Protein AF-A0A7C4ES32-F1 (afdb_monomer)

Radius of gyration: 20.38 Å; Cα contacts (8 Å, |Δi|>4): 238; chains: 1; bounding box: 54×36×52 Å

pLDDT: mean 91.83, std 10.05, range [36.09, 98.75]

Secondary structure (DSSP, 8-state):
---SSHHHHHHHHHHHHHHHHHHSS-SSGGG------HHHHHHHHHHHHHHHHHHHHHHHHHHHHHHHHTTGGG--EEE--GGGGGT--SSSEEEPPPPTTTTHHHHHHH-S-EE----TT-SS---THHHHHHHTT--EEEE--HHHHHHS-BTTTBEEESSGGGHHHHHHHHHH-HHHHHHHHHHHHHHIIIIISHHHHHHHHHHHHHHHH-

Mean predicted aligned error: 5.29 Å

Foldseek 3Di:
DDDDPP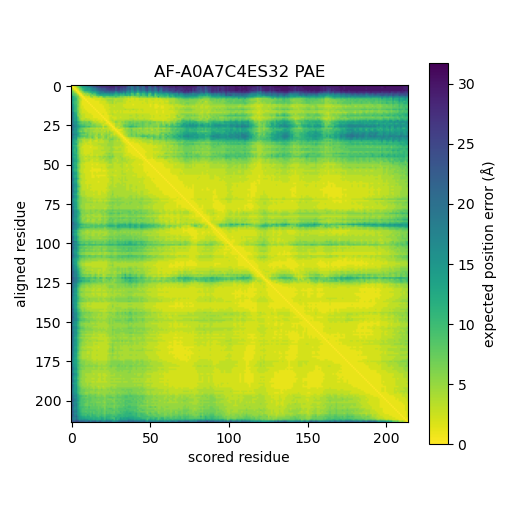VVLLVVLLLVLLVQVLVDPDLFSVPDDDDDDPVRVVVCVVCVVVSRVSSLVSNQVVNVLLLVVLCLCVAEEDEDDPVVVVRDDHSYHYHHHDDPPPPVLVVLLVDLEDEEEDRSNQVQDDDPCLQSSLLSLHQYEYADHNCCVVQDDEPQQHDYDPDSVCSNVVVVVSVVVSVSSNRNSPSVNVSNVPQPDPVNVVVVVVVVCVVPPD

Nearest PDB structures (foldseek):
  6zmz-assembly1_AAA  TM=7.759E-01  e=7.665E-02  Thermoproteus uzoniensis
  2xa9-assembly1_A  TM=7.336E-01  e=5.287E-02  Pyrococcus horikoshii
  6zjh-assembly1_AAA  TM=7.510E-01  e=9.479E-02  Thermoproteus uzoniensis 768-20
  2xa1-assembly2_B  TM=4.705E-01  e=5.013E-02  Pyrococcus horikoshii
  2xa1-assembly1_A  TM=4.705E-01  e=5.879E-02  Pyrococcus horikoshii

Structure (mmCIF, N/CA/C/O backbone):
data_AF-A0A7C4ES32-F1
#
_entry.id   AF-A0A7C4ES32-F1
#
loop_
_atom_site.group_PDB
_atom_site.id
_atom_site.type_symbol
_atom_site.label_atom_id
_atom_site.label_alt_id
_atom_site.label_comp_id
_atom_site.label_asym_id
_atom_site.label_entity_id
_atom_site.label_seq_id
_atom_site.pdbx_PDB_ins_code
_atom_site.Cartn_x
_atom_site.Cartn_y
_atom_site.Cartn_z
_atom_site.occupancy
_atom_site.B_iso_or_equiv
_atom_site.auth_seq_id
_atom_site.auth_comp_id
_atom_site.auth_asym_id
_atom_site.auth_atom_id
_atom_site.pdbx_PDB_model_num
ATOM 1 N N . MET A 1 1 ? 25.666 -22.987 -32.006 1.00 36.09 1 MET A N 1
ATOM 2 C CA . MET A 1 1 ? 25.800 -23.164 -30.542 1.00 36.09 1 MET A CA 1
ATOM 3 C C . MET A 1 1 ? 25.989 -21.781 -29.901 1.00 36.09 1 MET A C 1
ATOM 5 O O . MET A 1 1 ? 27.112 -21.338 -29.735 1.00 36.09 1 MET A O 1
ATOM 9 N N . HIS A 1 2 ? 24.904 -21.027 -29.670 1.00 37.34 2 HIS A N 1
ATOM 10 C CA . HIS A 1 2 ? 24.944 -19.625 -29.193 1.00 37.34 2 HIS A CA 1
ATOM 11 C C . HIS A 1 2 ? 23.651 -19.283 -28.421 1.00 37.34 2 HIS A C 1
ATOM 13 O O . HIS A 1 2 ? 22.807 -18.518 -28.874 1.00 37.34 2 HIS A O 1
ATOM 19 N N . LYS A 1 3 ? 23.422 -19.936 -27.274 1.00 40.03 3 LYS A N 1
ATOM 20 C CA . LYS A 1 3 ? 22.209 -19.723 -26.453 1.00 40.03 3 LYS A CA 1
ATOM 21 C C . LYS A 1 3 ? 22.473 -19.576 -24.946 1.00 40.03 3 LYS A C 1
ATOM 23 O O . LYS A 1 3 ? 21.561 -19.770 -24.155 1.00 40.03 3 LYS A O 1
ATOM 28 N N . ILE A 1 4 ? 23.688 -19.193 -24.545 1.00 41.38 4 ILE A N 1
ATOM 29 C CA . ILE A 1 4 ? 24.054 -19.078 -23.115 1.00 41.38 4 ILE A CA 1
ATOM 30 C C . ILE A 1 4 ? 24.239 -17.610 -22.655 1.00 41.38 4 ILE A C 1
ATOM 32 O O . ILE A 1 4 ? 24.111 -17.325 -21.472 1.00 41.38 4 ILE A O 1
ATOM 36 N N . GLY A 1 5 ? 24.410 -16.637 -23.564 1.00 50.66 5 GLY A N 1
ATOM 37 C CA . GLY A 1 5 ? 24.631 -15.224 -23.186 1.00 50.66 5 GLY A CA 1
ATOM 38 C C . GLY A 1 5 ? 23.368 -14.367 -22.981 1.00 50.66 5 GLY A C 1
ATOM 39 O O . GLY A 1 5 ? 23.315 -13.537 -22.077 1.00 50.66 5 GLY A O 1
ATOM 40 N N . GLY A 1 6 ? 22.320 -14.575 -23.788 1.00 60.84 6 GLY A N 1
ATOM 41 C CA . GLY A 1 6 ? 21.178 -13.645 -23.848 1.00 60.84 6 GLY A CA 1
ATOM 42 C C . GLY A 1 6 ? 20.269 -13.632 -22.610 1.00 60.84 6 GLY A C 1
ATOM 43 O O . GLY A 1 6 ? 19.687 -12.600 -22.288 1.00 60.84 6 GLY A O 1
ATOM 44 N N . GLY A 1 7 ? 20.154 -14.759 -21.897 1.00 73.00 7 GLY A N 1
ATOM 45 C CA . GLY A 1 7 ? 19.343 -14.849 -20.675 1.00 73.00 7 GLY A CA 1
ATOM 46 C C . GLY A 1 7 ? 19.981 -14.138 -19.478 1.00 73.00 7 GLY A C 1
ATOM 47 O O . GLY A 1 7 ? 19.283 -13.494 -18.697 1.00 73.00 7 GLY A O 1
ATOM 48 N N . THR A 1 8 ? 21.308 -14.212 -19.365 1.00 85.50 8 THR A N 1
ATOM 49 C CA . THR A 1 8 ? 22.077 -13.553 -18.301 1.00 85.50 8 THR A CA 1
ATOM 50 C C . THR A 1 8 ? 22.136 -12.044 -18.519 1.00 85.50 8 THR A C 1
ATOM 52 O O . THR A 1 8 ? 21.895 -11.297 -17.575 1.00 85.50 8 THR A O 1
ATOM 55 N N . LEU A 1 9 ? 22.346 -11.593 -19.764 1.00 88.12 9 LEU A N 1
ATOM 56 C CA . LEU A 1 9 ? 22.306 -10.169 -20.115 1.00 88.12 9 LEU A CA 1
ATOM 57 C C . LEU A 1 9 ? 20.951 -9.539 -19.759 1.00 88.12 9 LEU A C 1
ATOM 59 O O . LEU A 1 9 ? 20.903 -8.539 -19.050 1.00 88.12 9 LEU A O 1
ATOM 63 N N . ALA A 1 10 ? 19.846 -10.163 -20.186 1.00 87.94 10 ALA A N 1
ATOM 64 C CA . ALA A 1 10 ? 18.503 -9.662 -19.901 1.00 87.94 10 ALA A CA 1
ATOM 65 C C . ALA A 1 10 ? 18.211 -9.593 -18.396 1.00 87.94 10 ALA A C 1
ATOM 67 O O . ALA A 1 10 ? 17.658 -8.604 -17.921 1.00 87.94 10 ALA A O 1
ATOM 68 N N . ARG A 1 11 ? 18.604 -10.624 -17.637 1.00 90.50 11 ARG A N 1
ATOM 69 C CA . ARG A 1 11 ? 18.435 -10.644 -16.180 1.00 90.50 11 ARG A CA 1
ATOM 70 C C . ARG A 1 11 ? 19.221 -9.518 -15.509 1.00 90.50 11 ARG A C 1
ATOM 72 O O . ARG A 1 11 ? 18.647 -8.792 -14.707 1.00 90.50 11 ARG A O 1
ATOM 79 N N . ASN A 1 12 ? 20.496 -9.349 -15.857 1.00 92.06 12 ASN A N 1
ATOM 80 C CA . ASN A 1 12 ? 21.352 -8.316 -15.272 1.00 92.06 12 ASN A CA 1
ATOM 81 C C . ASN A 1 12 ? 20.838 -6.907 -15.588 1.00 92.06 12 ASN A C 1
ATOM 83 O O . ASN A 1 12 ? 20.784 -6.059 -14.697 1.00 92.06 12 ASN A O 1
ATOM 87 N N . LEU A 1 13 ? 20.400 -6.680 -16.830 1.00 91.38 13 LEU A N 1
ATOM 88 C CA . LEU A 1 13 ? 19.780 -5.423 -17.234 1.00 91.38 13 LEU A CA 1
ATOM 89 C C . LEU A 1 13 ? 18.519 -5.142 -16.405 1.00 91.38 13 LEU A C 1
ATOM 91 O O . LEU A 1 13 ? 18.379 -4.048 -15.862 1.00 91.38 13 LEU A O 1
ATOM 95 N N . VAL A 1 14 ? 17.628 -6.130 -16.259 1.00 92.62 14 VAL A N 1
ATOM 96 C CA . VAL A 1 14 ? 16.395 -5.987 -15.468 1.00 92.62 14 VAL A CA 1
ATOM 97 C C . VAL A 1 14 ? 16.698 -5.677 -14.004 1.00 92.62 14 VAL A C 1
ATOM 99 O O . VAL A 1 14 ? 16.096 -4.758 -13.460 1.00 92.62 14 VAL A O 1
ATOM 102 N N . GLU A 1 15 ? 17.626 -6.397 -13.370 1.00 92.88 15 GLU A N 1
ATOM 103 C CA . GLU A 1 15 ? 18.013 -6.150 -11.973 1.00 92.88 15 GLU A CA 1
ATOM 104 C C . GLU A 1 15 ? 18.534 -4.723 -11.775 1.00 92.88 15 GLU A C 1
ATOM 106 O O . GLU A 1 15 ? 18.095 -4.010 -10.869 1.00 92.88 15 GLU A O 1
ATOM 111 N N . ARG A 1 16 ? 19.428 -4.278 -12.662 1.00 91.88 16 ARG A N 1
ATOM 112 C CA . ARG A 1 16 ? 20.046 -2.954 -12.575 1.00 91.88 16 ARG A CA 1
ATOM 113 C C . ARG A 1 16 ? 19.024 -1.838 -12.808 1.00 91.88 16 ARG A C 1
ATOM 115 O O . ARG A 1 16 ? 18.939 -0.912 -12.004 1.00 91.88 16 ARG A O 1
ATOM 122 N N . LEU A 1 17 ? 18.201 -1.954 -13.853 1.00 91.50 17 LEU A N 1
ATOM 123 C CA . LEU A 1 17 ? 17.130 -0.994 -14.138 1.00 91.50 17 LEU A CA 1
ATOM 124 C C . LEU A 1 17 ? 16.073 -0.962 -13.031 1.00 91.50 17 LEU A C 1
ATOM 126 O O . LEU A 1 17 ? 15.592 0.113 -12.686 1.00 91.50 17 LEU A O 1
ATOM 130 N N . ALA A 1 18 ? 15.724 -2.112 -12.453 1.00 91.81 18 ALA A N 1
ATOM 131 C CA . ALA A 1 18 ? 14.752 -2.189 -11.369 1.00 91.81 18 ALA A CA 1
ATOM 132 C C . ALA A 1 18 ? 15.237 -1.501 -10.095 1.00 91.81 18 ALA A C 1
ATOM 134 O O . ALA A 1 18 ? 14.440 -0.823 -9.449 1.00 91.81 18 ALA A O 1
ATOM 135 N N . GLY A 1 19 ? 16.524 -1.629 -9.758 1.00 88.75 19 GLY A N 1
ATOM 136 C CA . GLY A 1 19 ? 17.120 -0.905 -8.635 1.00 88.75 19 GLY A CA 1
ATOM 137 C C . GLY A 1 19 ? 17.011 0.611 -8.809 1.00 88.75 19 GLY A C 1
ATOM 138 O O . GLY A 1 19 ? 16.528 1.300 -7.913 1.00 88.75 19 GLY A O 1
ATOM 139 N N . VAL A 1 20 ? 17.375 1.121 -9.990 1.00 87.12 20 VAL A N 1
ATOM 140 C CA . VAL A 1 20 ? 17.277 2.558 -10.294 1.00 87.12 20 VAL A CA 1
ATOM 141 C C . VAL A 1 20 ? 15.821 3.025 -10.332 1.00 87.12 20 VAL A C 1
ATOM 143 O O . VAL A 1 20 ? 15.496 4.063 -9.763 1.00 87.12 20 VAL A O 1
ATOM 146 N N . PHE A 1 21 ? 14.925 2.258 -10.956 1.00 88.25 21 PHE A N 1
ATOM 147 C CA . PHE A 1 21 ? 13.509 2.615 -11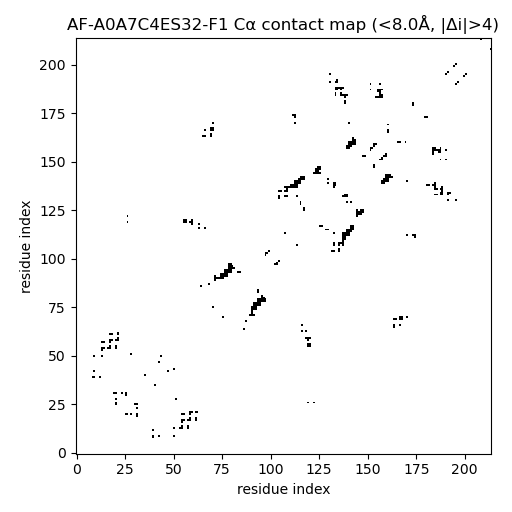.042 1.00 88.25 21 PHE A CA 1
ATOM 148 C C . PHE A 1 21 ? 12.836 2.649 -9.668 1.00 88.25 21 PHE A C 1
ATOM 150 O O . PHE A 1 21 ? 12.087 3.577 -9.386 1.00 88.25 21 PHE A O 1
ATOM 157 N N . ALA A 1 22 ? 13.124 1.675 -8.799 1.00 85.69 22 ALA A N 1
ATOM 158 C CA . ALA A 1 22 ? 12.573 1.629 -7.445 1.00 85.69 22 ALA A CA 1
ATOM 159 C C . ALA A 1 22 ? 13.045 2.802 -6.569 1.00 85.69 22 ALA A C 1
ATOM 161 O O . ALA A 1 22 ? 12.297 3.245 -5.702 1.00 85.69 22 ALA A O 1
ATOM 162 N N . ALA A 1 23 ? 14.264 3.302 -6.796 1.00 82.56 23 ALA A N 1
ATOM 163 C CA . ALA A 1 23 ? 14.841 4.432 -6.066 1.00 82.56 23 ALA A CA 1
ATOM 164 C C . ALA A 1 23 ? 14.483 5.807 -6.663 1.00 82.56 23 ALA A C 1
ATOM 166 O O . ALA A 1 23 ? 14.836 6.838 -6.095 1.00 82.56 23 ALA A O 1
ATOM 167 N N . SER A 1 24 ? 13.814 5.838 -7.817 1.00 80.25 24 SER A N 1
ATOM 168 C CA . SER A 1 24 ? 13.541 7.062 -8.563 1.00 80.25 24 SER A CA 1
ATOM 169 C C . SER A 1 24 ? 12.100 7.556 -8.363 1.00 80.25 24 SER A C 1
ATOM 171 O O . SER A 1 24 ? 11.170 6.749 -8.251 1.00 80.25 24 SER A O 1
ATOM 173 N N . PRO A 1 25 ? 11.851 8.883 -8.391 1.00 73.94 25 PRO A N 1
ATOM 174 C CA . PRO A 1 25 ? 10.492 9.414 -8.494 1.00 73.94 25 PRO A CA 1
ATOM 175 C C . PRO A 1 25 ? 9.841 9.105 -9.853 1.00 73.94 25 PRO A C 1
ATOM 177 O O . PRO A 1 25 ? 8.624 9.245 -9.993 1.00 73.94 25 PRO A O 1
ATOM 180 N N . CYS A 1 26 ? 10.620 8.670 -10.853 1.00 75.88 26 CYS A N 1
ATOM 181 C CA . CYS A 1 26 ? 10.127 8.330 -12.181 1.00 75.88 26 CYS A CA 1
ATOM 182 C C . CYS A 1 26 ? 9.019 7.271 -12.124 1.00 75.88 26 CYS A C 1
ATOM 184 O O . CYS A 1 26 ? 8.984 6.374 -11.277 1.00 75.88 26 CYS A O 1
ATOM 186 N N . ARG A 1 27 ? 8.092 7.372 -13.079 1.00 69.38 27 ARG A N 1
ATOM 187 C CA . ARG A 1 27 ? 6.979 6.425 -13.246 1.00 69.38 27 ARG A CA 1
ATOM 188 C C . ARG A 1 27 ? 6.980 5.771 -14.625 1.00 69.38 27 ARG A C 1
ATOM 190 O O . ARG A 1 27 ? 6.072 5.010 -14.945 1.00 69.38 27 ARG A O 1
ATOM 197 N N . SER A 1 28 ? 7.977 6.065 -15.451 1.00 77.62 28 SER A N 1
ATOM 198 C CA . SER A 1 28 ? 8.252 5.398 -16.718 1.00 77.62 28 SER A CA 1
ATOM 199 C C . SER A 1 28 ? 9.732 5.060 -16.783 1.00 77.62 28 SER A C 1
ATOM 201 O O . SER A 1 28 ? 10.571 5.837 -16.335 1.00 77.62 28 SER A O 1
ATOM 203 N N . LEU A 1 29 ? 10.057 3.921 -17.389 1.00 76.06 29 LEU A N 1
ATOM 204 C CA . LEU A 1 29 ? 11.446 3.544 -17.651 1.00 76.06 29 LEU A CA 1
ATOM 205 C C . LEU A 1 29 ? 12.130 4.472 -18.648 1.00 76.06 29 LEU A C 1
ATOM 207 O O . LEU A 1 29 ? 13.342 4.635 -18.594 1.00 76.06 29 LEU A O 1
ATOM 211 N N . ARG A 1 30 ? 11.342 5.116 -19.511 1.00 77.25 30 ARG A N 1
ATOM 212 C CA . ARG A 1 30 ? 11.826 6.114 -20.471 1.00 77.25 30 ARG A CA 1
ATOM 213 C C . ARG A 1 30 ? 12.360 7.373 -19.795 1.00 77.25 30 ARG A C 1
ATOM 215 O O . ARG A 1 30 ? 13.173 8.067 -20.387 1.00 77.25 30 ARG A O 1
ATOM 222 N N . ASP A 1 31 ? 11.912 7.640 -18.571 1.00 77.69 31 ASP A N 1
ATOM 223 C CA . ASP A 1 31 ? 12.304 8.828 -17.814 1.00 77.69 31 ASP A CA 1
ATOM 224 C C . ASP A 1 31 ? 13.572 8.567 -16.983 1.00 77.69 31 ASP A C 1
ATOM 226 O O . ASP A 1 31 ? 14.116 9.485 -16.373 1.00 77.69 31 ASP A O 1
ATOM 230 N N . ILE A 1 32 ? 14.045 7.313 -16.926 1.00 78.19 32 ILE A N 1
ATOM 231 C CA . ILE A 1 32 ? 15.265 6.968 -16.202 1.00 78.19 32 ILE A CA 1
ATOM 232 C C . ILE A 1 32 ? 16.471 7.321 -17.063 1.00 78.19 32 ILE A C 1
ATOM 234 O O . ILE A 1 32 ? 16.710 6.715 -18.107 1.00 78.19 32 ILE A O 1
ATOM 238 N N . SER A 1 33 ? 17.293 8.239 -16.564 1.00 76.44 33 SER A N 1
ATOM 239 C CA . SER A 1 33 ? 18.619 8.471 -17.123 1.00 76.44 33 SER A CA 1
ATOM 240 C C . SER A 1 33 ? 19.583 7.396 -16.620 1.00 76.44 33 SER A C 1
ATOM 242 O O . SER A 1 33 ? 19.996 7.407 -15.460 1.00 76.44 33 SER A O 1
ATOM 244 N N . ILE A 1 34 ? 19.915 6.430 -17.478 1.00 81.31 34 ILE A N 1
ATOM 245 C CA . ILE A 1 34 ? 20.903 5.387 -17.186 1.00 81.31 34 ILE A CA 1
ATOM 246 C C . ILE A 1 34 ? 21.742 5.080 -18.425 1.00 81.31 34 ILE A C 1
ATOM 248 O O . ILE A 1 34 ? 21.236 5.014 -19.545 1.00 81.31 34 ILE A O 1
ATOM 252 N N . ARG A 1 35 ? 23.046 4.876 -18.217 1.00 86.12 35 ARG A N 1
ATOM 253 C CA . ARG A 1 35 ? 23.959 4.452 -19.278 1.00 86.12 35 ARG A CA 1
ATOM 254 C C . ARG A 1 35 ? 23.723 2.976 -19.606 1.00 86.12 35 ARG A C 1
ATOM 256 O O . ARG A 1 35 ? 23.867 2.114 -18.736 1.00 86.12 35 ARG A O 1
ATOM 263 N N . LEU A 1 36 ? 23.383 2.719 -20.865 1.00 87.50 36 LEU A N 1
ATOM 264 C CA . LEU A 1 36 ? 23.203 1.383 -21.426 1.00 87.50 36 LEU A CA 1
ATOM 265 C C . LEU A 1 36 ? 24.378 1.039 -22.337 1.00 87.50 36 LEU A C 1
ATOM 267 O O . LEU A 1 36 ? 24.765 1.859 -23.175 1.00 87.50 36 LEU A O 1
ATOM 271 N N . GLU A 1 37 ? 24.894 -0.176 -22.207 1.00 90.69 37 GLU A N 1
ATOM 272 C CA . GLU A 1 37 ? 25.880 -0.727 -23.134 1.00 90.69 37 GLU A CA 1
ATOM 273 C C . GLU A 1 37 ? 25.230 -1.035 -24.499 1.00 90.69 37 GLU A C 1
ATOM 275 O O . GLU A 1 37 ? 24.007 -1.222 -24.568 1.00 90.69 37 GLU A O 1
ATOM 280 N N . PRO A 1 38 ? 25.991 -1.080 -25.610 1.00 91.00 38 PRO A N 1
ATOM 281 C CA . PRO A 1 38 ? 25.430 -1.256 -26.954 1.00 91.00 38 PRO A CA 1
ATOM 282 C C . PRO A 1 38 ? 24.501 -2.475 -27.088 1.00 91.00 38 PRO A C 1
ATOM 284 O O . PRO A 1 38 ? 23.423 -2.389 -27.676 1.00 91.00 38 PRO A O 1
ATOM 287 N N . GLU A 1 39 ? 24.865 -3.605 -26.487 1.00 90.69 39 GLU A N 1
ATOM 288 C CA . GLU A 1 39 ? 24.060 -4.827 -26.470 1.00 90.69 39 GLU A CA 1
ATOM 289 C C . GLU A 1 39 ? 22.762 -4.691 -25.657 1.00 90.69 39 GLU A C 1
ATOM 291 O O . GLU A 1 39 ? 21.745 -5.295 -26.007 1.00 90.69 39 GLU A O 1
ATOM 296 N N . GLU A 1 40 ? 22.760 -3.871 -24.604 1.00 91.19 40 GLU A N 1
ATOM 297 C CA . GLU A 1 40 ? 21.571 -3.576 -23.802 1.00 91.19 40 GLU A CA 1
ATOM 298 C C . GLU A 1 40 ? 20.622 -2.646 -24.557 1.00 91.19 40 GLU A C 1
ATOM 300 O O . GLU A 1 40 ? 19.407 -2.836 -24.497 1.00 91.19 40 GLU A O 1
ATOM 305 N N . GLN A 1 41 ? 21.162 -1.686 -25.314 1.00 89.75 41 GLN A N 1
ATOM 306 C CA . GLN A 1 41 ? 20.377 -0.815 -26.191 1.00 89.75 41 GLN A CA 1
ATOM 307 C C . GLN A 1 41 ? 19.662 -1.633 -27.271 1.00 89.75 41 GLN A C 1
ATOM 309 O O . GLN A 1 41 ? 18.457 -1.475 -27.468 1.00 89.75 41 GLN A O 1
ATOM 314 N N . ILE A 1 42 ? 20.372 -2.565 -27.918 1.00 90.50 42 ILE A N 1
ATOM 315 C CA . ILE A 1 42 ? 19.790 -3.482 -28.911 1.00 90.50 42 ILE A CA 1
ATOM 316 C C . ILE A 1 42 ? 18.710 -4.359 -28.266 1.00 90.50 42 ILE A C 1
ATOM 318 O O . ILE A 1 42 ? 17.620 -4.540 -28.821 1.00 90.50 42 ILE A O 1
ATOM 322 N N . LEU A 1 43 ? 18.982 -4.904 -27.078 1.00 89.50 43 LEU A N 1
ATOM 323 C CA . LEU A 1 43 ? 18.024 -5.741 -26.362 1.00 89.50 43 LEU A CA 1
ATOM 324 C C . LEU A 1 43 ? 16.761 -4.956 -25.973 1.00 89.50 43 LEU A C 1
ATOM 326 O O . LEU A 1 43 ? 15.650 -5.452 -26.170 1.00 89.50 43 LEU A O 1
ATOM 330 N N . LEU A 1 44 ? 16.911 -3.730 -25.467 1.00 87.56 44 LEU A N 1
ATOM 331 C CA . LEU A 1 44 ? 15.790 -2.860 -25.121 1.00 87.56 44 LEU A CA 1
ATOM 332 C C . LEU A 1 44 ? 14.988 -2.453 -26.356 1.00 87.56 44 LEU A C 1
ATOM 334 O O . LEU A 1 44 ? 13.765 -2.530 -26.318 1.00 87.56 44 LEU A O 1
ATOM 338 N N . ALA A 1 45 ? 15.649 -2.113 -27.464 1.00 88.44 45 ALA A N 1
ATOM 339 C CA . ALA A 1 45 ? 14.979 -1.771 -28.717 1.00 88.44 45 ALA A CA 1
ATOM 340 C C . ALA A 1 45 ? 14.158 -2.946 -29.279 1.00 88.44 45 ALA A C 1
ATOM 342 O O . ALA A 1 45 ? 13.058 -2.752 -29.791 1.00 88.44 45 ALA A O 1
ATOM 343 N N . THR A 1 46 ? 14.656 -4.179 -29.149 1.00 91.25 46 THR A N 1
ATOM 344 C CA . THR A 1 46 ? 13.990 -5.376 -29.695 1.00 91.25 46 THR A CA 1
ATOM 345 C C . THR A 1 46 ? 12.941 -5.988 -28.764 1.00 91.25 46 THR A C 1
ATOM 347 O O . THR A 1 46 ? 12.002 -6.629 -29.238 1.00 91.25 46 THR A O 1
ATOM 350 N N . LYS A 1 47 ? 13.070 -5.817 -27.441 1.00 91.38 47 LYS A N 1
ATOM 351 C CA . LYS A 1 47 ? 12.191 -6.439 -26.430 1.00 91.38 47 LYS A CA 1
ATOM 352 C C . LYS A 1 47 ? 11.615 -5.448 -25.421 1.00 91.38 47 LYS A C 1
ATOM 354 O O . LYS A 1 47 ? 11.313 -5.833 -24.290 1.00 91.38 47 LYS A O 1
ATOM 359 N N . GLN A 1 48 ? 11.411 -4.201 -25.838 1.00 88.62 48 GLN A N 1
ATOM 360 C CA . GLN A 1 48 ? 11.036 -3.086 -24.968 1.00 88.62 48 GLN A CA 1
ATOM 361 C C . GLN A 1 48 ? 9.931 -3.435 -23.967 1.00 88.62 48 GLN A C 1
ATOM 363 O O . GLN A 1 48 ? 10.164 -3.392 -22.766 1.00 88.62 48 GLN A O 1
ATOM 368 N N . LYS A 1 49 ? 8.750 -3.852 -24.445 1.00 89.06 49 LYS A N 1
ATOM 369 C CA . LYS A 1 49 ? 7.589 -4.125 -23.576 1.00 89.06 49 LYS A CA 1
ATOM 370 C C . LYS A 1 49 ? 7.876 -5.186 -22.510 1.00 89.06 49 LYS A C 1
ATOM 372 O O . LYS A 1 49 ? 7.450 -5.039 -21.370 1.00 89.06 49 LYS A O 1
ATOM 377 N N . VAL A 1 50 ? 8.599 -6.245 -22.876 1.00 91.31 50 VAL A N 1
ATOM 378 C CA . VAL A 1 50 ? 8.925 -7.349 -21.960 1.00 91.31 50 VAL A CA 1
ATOM 379 C C . VAL A 1 50 ? 9.897 -6.876 -20.886 1.00 91.31 50 VAL A C 1
ATOM 381 O O . VAL A 1 50 ? 9.699 -7.170 -19.709 1.00 91.31 50 VAL A O 1
ATOM 384 N N . ILE A 1 51 ? 10.920 -6.109 -21.273 1.00 91.06 51 ILE A N 1
ATOM 385 C CA . ILE A 1 51 ? 11.873 -5.535 -20.319 1.00 91.06 51 ILE A CA 1
ATOM 386 C C . ILE A 1 51 ? 11.166 -4.527 -19.414 1.00 91.06 51 ILE A C 1
ATOM 388 O O . ILE A 1 51 ? 11.351 -4.576 -18.203 1.00 91.06 51 ILE A O 1
ATOM 392 N N . GLU A 1 52 ? 10.301 -3.674 -19.966 1.00 89.75 52 GLU A N 1
ATOM 393 C CA . GLU A 1 52 ? 9.568 -2.678 -19.187 1.00 89.75 52 GLU A CA 1
ATOM 394 C C . GLU A 1 52 ? 8.672 -3.319 -18.119 1.00 89.75 52 GLU A C 1
ATOM 396 O O . GLU A 1 52 ? 8.668 -2.899 -16.957 1.00 89.75 52 GLU A O 1
ATOM 401 N N . GLN A 1 53 ? 7.961 -4.387 -18.477 1.00 90.12 53 GLN A N 1
ATOM 402 C CA . GLN A 1 53 ? 7.149 -5.151 -17.534 1.00 90.12 53 GLN A CA 1
ATOM 403 C C . GLN A 1 53 ? 8.007 -5.855 -16.478 1.00 90.12 53 GLN A C 1
ATOM 405 O O . GLN A 1 53 ? 7.704 -5.757 -15.286 1.00 90.12 53 GLN A O 1
ATOM 410 N N . ALA A 1 54 ? 9.088 -6.522 -16.895 1.00 92.88 54 ALA A N 1
ATOM 411 C CA . ALA A 1 54 ? 9.984 -7.243 -15.995 1.00 92.88 54 ALA A CA 1
ATOM 412 C C . ALA A 1 54 ? 10.647 -6.307 -14.977 1.00 92.88 54 ALA A C 1
ATOM 414 O O . ALA A 1 54 ? 10.668 -6.608 -13.783 1.00 92.88 54 ALA A O 1
ATOM 415 N N . VAL A 1 55 ? 11.121 -5.144 -15.429 1.00 92.56 55 VAL A N 1
ATOM 416 C CA . VAL A 1 55 ? 11.693 -4.115 -14.559 1.00 92.56 55 VAL A CA 1
ATOM 417 C C . VAL A 1 55 ? 10.645 -3.582 -13.594 1.00 92.56 55 VAL A C 1
ATOM 419 O O . VAL A 1 55 ? 10.913 -3.513 -12.399 1.00 92.56 55 VAL A O 1
ATOM 422 N N . THR A 1 56 ? 9.439 -3.258 -14.066 1.00 90.75 56 THR A N 1
ATOM 423 C CA . THR A 1 56 ? 8.391 -2.728 -13.181 1.00 90.75 56 THR A CA 1
ATOM 424 C C . THR A 1 56 ? 7.974 -3.751 -12.117 1.00 90.75 56 THR A C 1
ATOM 426 O O . THR A 1 56 ? 7.772 -3.395 -10.952 1.00 90.75 56 THR A O 1
ATOM 429 N N . TRP A 1 57 ? 7.866 -5.032 -12.489 1.00 92.62 57 TRP A N 1
ATOM 430 C CA . TRP A 1 57 ? 7.585 -6.125 -11.555 1.00 92.62 57 TRP A CA 1
ATOM 431 C C . TRP A 1 57 ? 8.704 -6.281 -10.521 1.00 92.62 57 TRP A C 1
ATOM 433 O O . TRP A 1 57 ? 8.439 -6.270 -9.316 1.00 92.62 57 TRP A O 1
ATOM 443 N N . ARG A 1 58 ? 9.961 -6.345 -10.977 1.00 94.31 58 ARG A N 1
ATOM 444 C CA . ARG A 1 58 ? 11.125 -6.494 -10.098 1.00 94.31 58 ARG A CA 1
ATOM 445 C C . ARG A 1 58 ? 11.297 -5.292 -9.172 1.00 94.31 58 ARG A C 1
ATOM 447 O O . ARG A 1 58 ? 11.510 -5.475 -7.979 1.00 94.31 58 ARG A O 1
ATOM 454 N N . ALA A 1 59 ? 11.127 -4.075 -9.676 1.00 92.94 59 ALA A N 1
ATOM 455 C CA . ALA A 1 59 ? 11.174 -2.857 -8.875 1.00 92.94 59 ALA A CA 1
ATOM 456 C C . ALA A 1 59 ? 10.068 -2.835 -7.813 1.00 92.94 59 ALA A C 1
ATOM 458 O O . ALA A 1 59 ? 10.328 -2.496 -6.663 1.00 92.94 59 ALA A O 1
ATOM 459 N N . SER A 1 60 ? 8.851 -3.271 -8.162 1.00 92.62 60 SER A N 1
ATOM 460 C CA . SER A 1 60 ? 7.753 -3.400 -7.194 1.00 92.62 60 SER A CA 1
ATOM 461 C C . SER A 1 60 ? 8.069 -4.426 -6.103 1.00 92.62 60 SER A C 1
ATOM 463 O O . SER A 1 60 ? 7.730 -4.210 -4.942 1.00 92.62 60 SER A O 1
ATOM 465 N N . GLN A 1 61 ? 8.736 -5.532 -6.450 1.00 93.88 61 GLN A N 1
ATOM 466 C CA . GLN A 1 61 ? 9.210 -6.512 -5.472 1.00 93.88 61 GLN A CA 1
ATOM 467 C C . GLN A 1 61 ? 10.277 -5.911 -4.546 1.00 93.88 61 GLN A C 1
ATOM 469 O O . GLN A 1 61 ? 10.154 -6.044 -3.330 1.00 93.88 61 GLN A O 1
ATOM 474 N N . LEU A 1 62 ? 11.289 -5.228 -5.096 1.00 93.62 62 LEU A N 1
ATOM 475 C CA . LEU A 1 62 ? 12.342 -4.564 -4.317 1.00 93.62 62 LEU A CA 1
ATOM 476 C C . LEU A 1 62 ? 11.754 -3.531 -3.350 1.00 93.62 62 LEU A C 1
ATOM 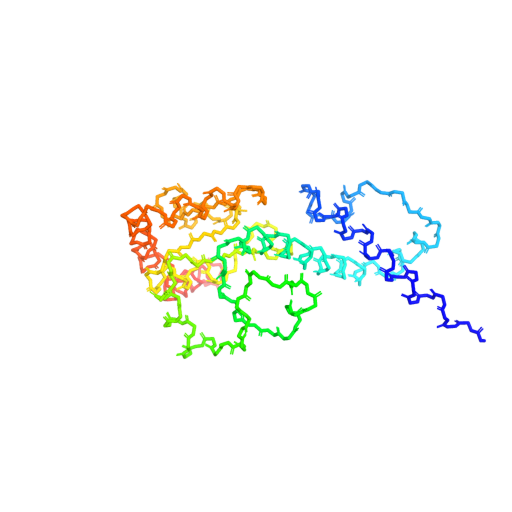478 O O . LEU A 1 62 ? 12.057 -3.563 -2.158 1.00 93.62 62 LEU A O 1
ATOM 482 N N . TYR A 1 63 ? 10.860 -2.674 -3.846 1.00 94.25 63 TYR A N 1
ATOM 483 C CA . TYR A 1 63 ? 10.169 -1.665 -3.049 1.00 94.25 63 TYR A CA 1
ATOM 484 C C . TYR A 1 63 ? 9.334 -2.289 -1.924 1.00 94.25 63 TYR A C 1
ATOM 486 O O . TYR A 1 63 ? 9.449 -1.886 -0.766 1.00 94.25 63 TYR A O 1
ATOM 494 N N . ARG A 1 64 ? 8.550 -3.332 -2.226 1.00 94.75 64 ARG A N 1
ATOM 495 C CA . ARG A 1 64 ? 7.753 -4.045 -1.219 1.00 94.75 64 ARG A CA 1
ATOM 496 C C . ARG A 1 64 ? 8.628 -4.671 -0.139 1.00 94.75 64 ARG A C 1
ATOM 498 O O . ARG A 1 64 ? 8.310 -4.553 1.040 1.00 94.75 64 ARG A O 1
ATOM 505 N N . VAL A 1 65 ? 9.726 -5.321 -0.524 1.00 95.31 65 VAL A N 1
ATOM 506 C CA . VAL A 1 65 ? 10.672 -5.907 0.435 1.00 95.31 65 VAL A CA 1
ATOM 507 C C . VAL A 1 65 ? 11.307 -4.816 1.299 1.00 95.31 65 VAL A C 1
ATOM 509 O O . VAL A 1 65 ? 11.422 -5.010 2.506 1.00 95.31 65 VAL A O 1
ATOM 512 N N . ALA A 1 66 ? 11.666 -3.663 0.727 1.00 95.50 66 ALA A N 1
ATOM 513 C CA . ALA A 1 66 ? 12.178 -2.526 1.492 1.00 95.50 66 ALA A CA 1
ATOM 514 C C . ALA A 1 66 ? 11.154 -2.021 2.524 1.00 95.50 66 ALA A C 1
ATOM 516 O O . ALA A 1 66 ? 11.506 -1.861 3.690 1.00 95.50 66 ALA A O 1
ATOM 517 N N . CYS A 1 67 ? 9.885 -1.872 2.131 1.00 96.88 67 CYS A N 1
ATOM 518 C CA . CYS A 1 67 ? 8.802 -1.483 3.037 1.00 96.88 67 CYS A CA 1
ATOM 519 C C . CYS A 1 67 ? 8.592 -2.507 4.162 1.00 96.88 67 CYS A C 1
ATOM 521 O O . CYS A 1 67 ? 8.543 -2.148 5.331 1.00 96.88 67 CYS A O 1
ATOM 523 N N . VAL A 1 68 ? 8.514 -3.799 3.836 1.00 96.88 68 VAL A N 1
ATOM 524 C CA . VAL A 1 68 ? 8.287 -4.850 4.843 1.00 96.88 68 VAL A CA 1
ATOM 525 C C . VAL A 1 68 ? 9.476 -4.995 5.791 1.00 96.88 68 VAL A C 1
ATOM 527 O O . VAL A 1 68 ? 9.285 -5.253 6.976 1.00 96.88 68 VAL A O 1
ATOM 530 N N . ARG A 1 69 ? 10.708 -4.759 5.324 1.00 96.81 69 ARG A N 1
ATOM 531 C CA . ARG A 1 69 ? 11.896 -4.761 6.193 1.00 96.81 69 ARG A CA 1
ATOM 532 C C . ARG A 1 69 ? 11.810 -3.733 7.320 1.00 96.81 69 ARG A C 1
ATOM 534 O O . ARG A 1 69 ? 12.254 -4.028 8.425 1.00 96.81 69 ARG A O 1
ATOM 541 N N . LYS A 1 70 ? 11.178 -2.583 7.072 1.00 97.69 70 LYS A N 1
ATOM 542 C CA . LYS A 1 70 ? 10.901 -1.555 8.090 1.00 97.69 70 LYS A CA 1
ATOM 543 C C . LYS A 1 70 ? 9.953 -2.035 9.189 1.00 97.69 70 LYS A C 1
ATOM 545 O O . LYS A 1 70 ? 9.945 -1.486 10.285 1.00 97.69 70 LYS A O 1
ATOM 550 N N . LEU A 1 71 ? 9.189 -3.094 8.931 1.00 97.62 71 LEU A N 1
ATOM 551 C CA . LEU A 1 71 ? 8.271 -3.673 9.904 1.00 97.62 71 LEU A CA 1
ATOM 552 C C . LEU A 1 71 ? 8.937 -4.706 10.816 1.00 97.62 71 LEU A C 1
ATOM 554 O O . LEU A 1 71 ? 8.421 -4.947 11.899 1.00 97.62 71 LEU A O 1
ATOM 558 N N . LEU A 1 72 ? 10.072 -5.304 10.429 1.00 96.81 72 LEU A N 1
ATOM 559 C CA . LEU A 1 72 ? 10.613 -6.506 11.090 1.00 96.81 72 LEU A CA 1
ATOM 560 C C . LEU A 1 72 ? 10.893 -6.329 12.588 1.00 96.81 72 LEU A C 1
ATOM 562 O O . LEU A 1 72 ? 10.714 -7.254 13.373 1.00 96.81 72 LEU A O 1
ATOM 566 N N . LYS A 1 73 ? 11.270 -5.125 13.025 1.00 96.12 73 LYS A N 1
ATOM 567 C CA . LYS A 1 73 ? 11.490 -4.848 14.455 1.00 96.12 73 LYS A CA 1
ATOM 568 C C . LYS A 1 73 ? 10.217 -4.954 15.310 1.00 96.12 73 LYS A C 1
ATOM 570 O O . LYS A 1 73 ? 10.312 -5.055 16.528 1.00 96.12 73 LYS A O 1
ATOM 575 N N . PHE A 1 74 ? 9.042 -4.923 14.682 1.00 97.38 74 PHE A N 1
ATOM 576 C CA . PHE A 1 74 ? 7.738 -5.066 15.327 1.00 97.38 74 PHE A CA 1
ATOM 577 C C . PHE A 1 74 ? 7.190 -6.499 15.258 1.00 97.38 74 PHE A C 1
ATOM 579 O O . PHE A 1 74 ? 6.063 -6.724 15.686 1.00 97.38 74 PHE A O 1
ATOM 586 N N . ASN A 1 75 ? 7.965 -7.460 14.736 1.00 96.94 75 ASN A N 1
ATOM 587 C CA . ASN A 1 75 ? 7.572 -8.864 14.574 1.00 96.94 75 ASN A CA 1
ATOM 588 C C . ASN A 1 75 ? 6.212 -9.054 13.860 1.00 96.94 75 ASN A C 1
ATOM 590 O O . ASN A 1 75 ? 5.321 -9.702 14.410 1.00 96.94 75 ASN A O 1
ATOM 594 N N . PRO A 1 76 ? 6.010 -8.486 12.653 1.00 97.19 76 PRO A N 1
ATOM 595 C CA . PRO A 1 76 ? 4.755 -8.594 11.921 1.00 97.19 76 PRO A CA 1
ATOM 596 C C . PRO A 1 76 ? 4.404 -10.044 11.590 1.00 97.19 76 PRO A C 1
ATOM 598 O O . PRO A 1 76 ? 5.275 -10.873 11.309 1.00 97.19 76 PRO A O 1
ATOM 601 N N . ILE A 1 77 ? 3.101 -10.305 11.529 1.00 97.25 77 ILE A N 1
ATOM 602 C CA . ILE A 1 77 ? 2.542 -11.519 10.939 1.00 97.25 77 ILE A CA 1
ATOM 603 C C . ILE A 1 77 ? 2.321 -11.257 9.450 1.00 97.25 77 ILE A C 1
ATOM 605 O O . ILE A 1 77 ? 1.691 -10.268 9.072 1.00 97.25 77 ILE A O 1
ATOM 609 N N . ILE A 1 78 ? 2.853 -12.131 8.599 1.00 96.50 78 ILE A N 1
ATOM 610 C CA . ILE A 1 78 ? 2.751 -12.027 7.144 1.00 96.50 78 ILE A CA 1
ATOM 611 C C . ILE A 1 78 ? 2.172 -13.333 6.612 1.00 96.50 78 ILE A C 1
ATOM 613 O O . ILE A 1 78 ? 2.845 -14.362 6.609 1.00 96.50 78 ILE A O 1
ATOM 617 N N . HIS A 1 79 ? 0.940 -13.263 6.118 1.00 96.62 79 HIS A N 1
ATOM 618 C CA . HIS A 1 79 ? 0.324 -14.333 5.341 1.00 96.62 79 HIS A CA 1
ATOM 619 C C . HIS A 1 79 ? 0.678 -14.184 3.859 1.00 96.62 79 HIS A C 1
ATOM 621 O O . HIS A 1 79 ? 0.481 -13.114 3.272 1.00 96.62 79 HIS A O 1
ATOM 627 N N . GLY A 1 80 ? 1.204 -15.240 3.241 1.00 94.62 80 GLY A N 1
ATOM 628 C CA . GLY A 1 80 ? 1.531 -15.236 1.819 1.00 94.62 80 GLY A CA 1
ATOM 629 C C . GLY A 1 80 ? 2.277 -16.479 1.347 1.00 94.62 80 GLY A C 1
ATOM 630 O O . GLY A 1 80 ? 2.393 -17.474 2.057 1.00 94.62 80 GLY A O 1
ATOM 631 N N . ASP A 1 81 ? 2.790 -16.406 0.121 1.00 93.62 81 ASP A N 1
ATOM 632 C CA . ASP A 1 81 ? 3.504 -17.515 -0.505 1.00 93.62 81 ASP A CA 1
ATOM 633 C C . ASP A 1 81 ? 4.917 -17.747 0.073 1.00 93.62 81 ASP A C 1
ATOM 635 O O . ASP A 1 81 ? 5.492 -16.938 0.813 1.00 93.62 81 ASP A O 1
ATOM 639 N N . ALA A 1 82 ? 5.522 -18.872 -0.316 1.00 91.56 82 ALA A N 1
ATOM 640 C CA . ALA A 1 82 ? 6.864 -19.264 0.113 1.00 91.56 82 ALA A CA 1
ATOM 641 C C . ALA A 1 82 ? 7.977 -18.298 -0.347 1.00 91.56 82 ALA A C 1
ATOM 643 O O . ALA A 1 82 ? 9.113 -18.394 0.123 1.00 91.56 82 ALA A O 1
ATOM 644 N N . GLY A 1 83 ? 7.694 -17.357 -1.252 1.00 91.88 83 GLY A N 1
ATOM 645 C CA . GLY A 1 83 ? 8.637 -16.353 -1.734 1.00 91.88 83 GLY A CA 1
ATOM 646 C C . GLY A 1 83 ? 9.150 -15.429 -0.631 1.00 91.88 83 GLY A C 1
ATOM 647 O O . GLY A 1 83 ? 10.302 -14.997 -0.696 1.00 91.88 83 GLY A O 1
ATOM 648 N N . TRP A 1 84 ? 8.366 -15.196 0.426 1.00 93.94 84 TRP A N 1
ATOM 649 C CA . TRP A 1 84 ? 8.792 -14.383 1.572 1.00 93.94 84 TRP A CA 1
ATOM 650 C C . TRP A 1 84 ? 10.026 -14.937 2.288 1.00 93.94 84 TRP A C 1
ATOM 652 O O . TRP A 1 84 ? 10.894 -14.162 2.695 1.00 93.94 84 TRP A O 1
ATOM 662 N N . THR A 1 85 ? 10.170 -16.264 2.348 1.00 91.75 85 THR A N 1
ATOM 663 C CA . THR A 1 85 ? 11.315 -16.935 2.996 1.00 91.75 85 THR A CA 1
ATOM 664 C C . THR A 1 85 ? 12.659 -16.611 2.331 1.00 91.75 85 THR A C 1
ATOM 666 O O . THR A 1 85 ? 13.708 -16.686 2.966 1.00 91.75 85 THR A O 1
ATOM 669 N N . LYS A 1 86 ? 12.639 -16.206 1.054 1.00 92.12 86 LYS A N 1
ATOM 670 C CA . LYS A 1 86 ? 13.835 -15.828 0.283 1.00 92.12 86 LYS A CA 1
ATOM 671 C C . LYS A 1 86 ? 14.282 -14.388 0.533 1.00 92.12 86 LYS A C 1
ATOM 673 O O . LYS A 1 86 ? 15.381 -14.017 0.128 1.00 92.12 86 LYS A O 1
ATOM 678 N N . HIS A 1 87 ? 13.419 -13.555 1.110 1.00 89.62 87 HIS A N 1
ATOM 679 C CA . HIS A 1 87 ? 13.642 -12.111 1.227 1.00 89.62 87 HIS A CA 1
ATOM 680 C C . HIS A 1 87 ? 13.730 -11.616 2.670 1.00 89.62 87 HIS A C 1
ATOM 682 O O . HIS A 1 87 ? 14.334 -10.561 2.910 1.00 89.62 87 HIS A O 1
ATOM 688 N N . LEU A 1 88 ? 13.129 -12.361 3.599 1.00 90.94 88 LEU A N 1
ATOM 689 C CA . LEU A 1 88 ? 13.049 -12.044 5.016 1.00 90.94 88 LEU A CA 1
ATOM 690 C C . LEU A 1 88 ? 13.748 -13.145 5.820 1.00 90.94 88 LEU A C 1
ATOM 692 O O . LEU A 1 88 ? 13.441 -14.326 5.668 1.00 90.94 88 LEU A O 1
ATOM 696 N N . HIS A 1 89 ? 14.680 -12.745 6.683 1.00 85.06 89 HIS A N 1
ATOM 697 C CA . HIS A 1 89 ? 15.423 -13.644 7.563 1.00 85.06 89 HIS A CA 1
ATOM 698 C C . HIS A 1 89 ? 15.205 -13.195 9.010 1.00 85.06 89 HIS A C 1
ATOM 700 O O . HIS A 1 89 ? 15.850 -12.258 9.473 1.00 85.06 89 HIS A O 1
ATOM 706 N N . GLY A 1 90 ? 14.267 -13.845 9.703 1.00 89.25 90 GLY A N 1
ATOM 707 C CA . GLY A 1 90 ? 13.871 -13.471 11.064 1.00 89.25 90 GLY A CA 1
ATOM 708 C C . GLY A 1 90 ? 13.055 -12.173 11.143 1.00 89.25 90 GLY A C 1
ATOM 709 O O . GLY A 1 90 ? 12.842 -11.484 10.145 1.00 89.25 90 GLY A O 1
ATOM 710 N N . GLY A 1 91 ? 12.557 -11.864 12.344 1.00 92.19 91 GLY A N 1
ATOM 711 C CA . GLY A 1 91 ? 11.786 -10.643 12.619 1.00 92.19 91 GLY A CA 1
ATOM 712 C C . GLY A 1 91 ? 10.383 -10.605 12.004 1.00 92.19 91 GLY A C 1
ATOM 713 O O . GLY A 1 91 ? 9.770 -9.550 11.971 1.00 92.19 91 GLY A O 1
ATOM 714 N N . ALA A 1 92 ? 9.860 -11.717 11.491 1.00 96.06 92 ALA A N 1
ATOM 715 C CA . ALA A 1 92 ? 8.473 -11.829 11.046 1.00 96.06 92 ALA A CA 1
ATOM 716 C C . ALA A 1 92 ? 7.970 -13.258 11.253 1.00 96.06 92 ALA A C 1
ATOM 718 O O . ALA A 1 92 ? 8.730 -14.217 11.094 1.00 96.06 92 ALA A O 1
ATOM 719 N N . GLN A 1 93 ? 6.682 -13.397 11.555 1.00 96.38 93 GLN A N 1
ATOM 720 C CA . GLN A 1 93 ? 5.994 -14.679 11.528 1.00 96.38 93 GLN A CA 1
ATOM 721 C C . GLN A 1 93 ? 5.400 -14.880 10.132 1.00 96.38 93 GLN A C 1
ATOM 723 O O . GLN A 1 93 ? 4.481 -14.166 9.737 1.00 96.38 93 GLN A O 1
ATOM 728 N N . LEU A 1 94 ? 5.942 -15.835 9.377 1.00 96.31 94 LEU A N 1
ATOM 729 C CA . LEU A 1 94 ? 5.458 -16.166 8.037 1.00 96.31 94 LEU A CA 1
ATOM 730 C C . LEU A 1 94 ? 4.430 -17.293 8.127 1.00 96.31 94 LEU A C 1
ATOM 732 O O . LEU A 1 94 ? 4.727 -18.354 8.678 1.00 96.31 94 LEU A O 1
ATOM 736 N N . LEU A 1 95 ? 3.241 -17.059 7.583 1.00 96.12 95 LEU A N 1
ATOM 737 C CA . LEU A 1 95 ? 2.127 -18.004 7.566 1.00 96.12 95 LEU A CA 1
ATOM 738 C C . LEU A 1 95 ? 1.627 -18.215 6.126 1.00 96.12 95 LEU A C 1
ATOM 740 O O . LEU A 1 95 ? 1.863 -17.352 5.273 1.00 96.12 95 LEU A O 1
ATOM 744 N N . PRO A 1 96 ? 0.952 -19.344 5.833 1.00 95.75 96 PRO A N 1
ATOM 745 C CA . PRO A 1 96 ? 0.360 -19.591 4.521 1.00 95.75 96 PRO A CA 1
ATOM 746 C C . PRO A 1 96 ? -0.612 -18.490 4.093 1.00 95.75 96 PRO A C 1
ATOM 748 O O . PRO A 1 96 ? -1.119 -17.729 4.919 1.00 95.75 96 PRO A O 1
ATOM 751 N N . GLU A 1 97 ? -0.880 -18.412 2.795 1.00 95.44 97 GLU A N 1
ATOM 752 C CA . GLU A 1 97 ? -1.891 -17.507 2.254 1.00 95.44 97 GLU A CA 1
ATOM 753 C C . GLU A 1 97 ? -3.277 -17.746 2.871 1.00 95.44 97 GLU A C 1
ATOM 755 O O . GLU A 1 97 ? -3.630 -18.870 3.221 1.00 95.44 97 GLU A O 1
ATOM 760 N N . LEU A 1 98 ? -4.039 -16.661 3.007 1.00 94.75 98 LEU A N 1
ATOM 761 C CA . LEU A 1 98 ? -5.422 -16.690 3.476 1.00 94.75 98 LEU A CA 1
ATOM 762 C C . LEU A 1 98 ? -6.373 -16.672 2.284 1.00 94.75 98 LEU A C 1
ATOM 764 O O . LEU A 1 98 ? -6.129 -15.974 1.292 1.00 94.75 98 LEU A O 1
ATOM 768 N N . ASN A 1 99 ? -7.499 -17.361 2.419 1.00 94.25 99 ASN A N 1
ATOM 769 C CA . ASN A 1 99 ? -8.638 -17.209 1.537 1.00 94.25 99 ASN A CA 1
ATOM 770 C C . ASN A 1 99 ? -9.136 -1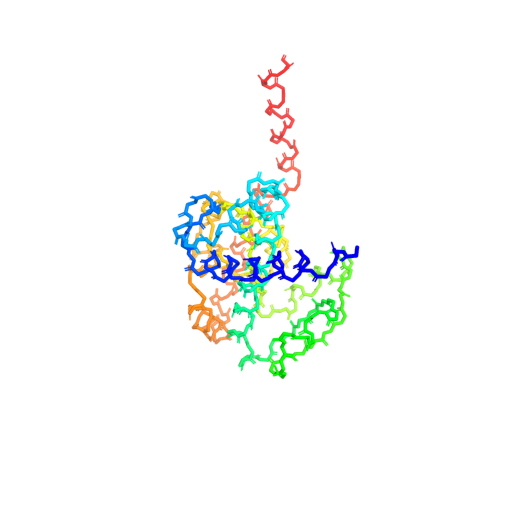5.760 1.590 1.00 94.25 99 ASN A C 1
ATOM 772 O O . ASN A 1 99 ? -9.440 -15.192 2.643 1.00 94.25 99 ASN A O 1
ATOM 776 N N . TYR A 1 100 ? -9.231 -15.172 0.404 1.00 89.00 100 TYR A N 1
ATOM 777 C CA . TYR A 1 100 ? -9.570 -13.773 0.222 1.00 89.00 100 TYR A CA 1
ATOM 778 C C . TYR A 1 100 ? -10.976 -13.401 0.718 1.00 89.00 100 TYR A C 1
ATOM 780 O O . TYR A 1 100 ? -11.171 -12.299 1.224 1.00 89.00 100 TYR A O 1
ATOM 788 N N . TYR A 1 101 ? -11.948 -14.299 0.566 1.00 87.19 101 TYR A N 1
ATOM 789 C CA . TYR A 1 101 ? -13.350 -14.041 0.892 1.00 87.19 101 TYR A CA 1
ATOM 790 C C . TYR A 1 101 ? -13.705 -14.468 2.315 1.00 87.19 101 TYR A C 1
ATOM 792 O O . TYR A 1 101 ? -14.453 -13.763 2.988 1.00 87.19 101 TYR A O 1
ATOM 800 N N . ASP A 1 102 ? -13.148 -15.591 2.768 1.00 90.44 102 ASP A N 1
ATOM 801 C CA . ASP A 1 102 ? -13.619 -16.258 3.984 1.00 90.44 102 ASP A CA 1
ATOM 802 C C . ASP A 1 102 ? -12.756 -15.990 5.219 1.00 90.44 102 ASP A C 1
ATOM 804 O O . ASP A 1 102 ? -13.264 -16.132 6.327 1.00 90.44 10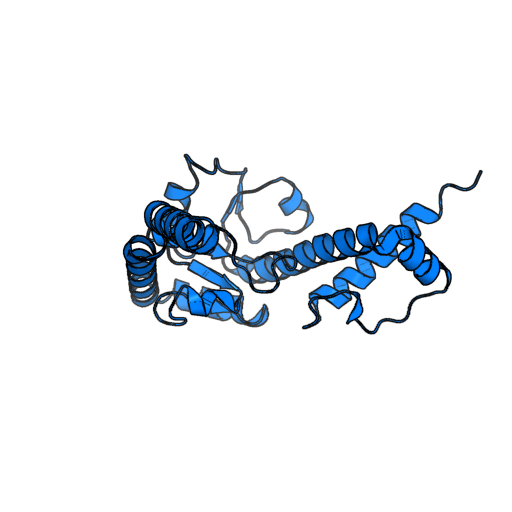2 ASP A O 1
ATOM 808 N N . GLU A 1 103 ? -11.476 -15.639 5.051 1.00 94.69 103 GLU A N 1
ATOM 809 C CA . GLU A 1 103 ? -10.518 -15.508 6.164 1.00 94.69 103 GLU A CA 1
ATOM 810 C C . GLU A 1 103 ? -9.951 -14.092 6.303 1.00 94.69 103 GLU A C 1
ATOM 812 O O . GLU A 1 103 ? -9.701 -13.600 7.409 1.00 94.69 103 GLU A O 1
ATOM 817 N N . LEU A 1 104 ? -9.720 -13.420 5.174 1.00 93.50 104 LEU A N 1
ATOM 818 C CA . LEU A 1 104 ? -9.069 -12.117 5.149 1.00 93.50 104 LEU A CA 1
ATOM 819 C C . LEU A 1 104 ? -9.868 -11.007 5.869 1.00 93.50 104 LEU A C 1
ATOM 821 O O . LEU A 1 104 ? -9.238 -10.236 6.599 1.00 93.50 104 LEU A O 1
ATOM 825 N N . PRO A 1 105 ? -11.214 -10.920 5.753 1.00 93.88 105 PRO A N 1
ATOM 826 C CA . PRO A 1 105 ? -11.999 -9.943 6.512 1.00 93.88 105 PRO A CA 1
ATOM 827 C C . PRO A 1 105 ? -11.835 -10.087 8.031 1.00 93.88 105 PRO A C 1
ATOM 829 O O . PRO A 1 105 ? -11.678 -9.096 8.742 1.00 93.88 105 PRO A O 1
ATOM 832 N N . GLN A 1 106 ? -11.818 -11.322 8.534 1.00 93.69 106 GLN A N 1
ATOM 833 C CA . GLN A 1 106 ? -11.655 -11.629 9.953 1.00 93.69 106 GLN A CA 1
ATOM 834 C C . GLN A 1 106 ? -10.238 -11.297 10.412 1.00 93.69 106 GLN A C 1
ATOM 836 O O . GLN A 1 106 ? -10.062 -10.721 11.486 1.00 93.69 106 GLN A O 1
ATOM 841 N N . PHE A 1 107 ? -9.236 -11.606 9.585 1.00 95.81 107 PHE A N 1
ATOM 842 C CA . PHE A 1 107 ? -7.846 -11.272 9.868 1.00 95.81 107 PHE A CA 1
ATOM 843 C C . PHE A 1 107 ? -7.640 -9.757 10.000 1.00 95.81 107 PHE A C 1
ATOM 845 O O . PHE A 1 107 ? -7.018 -9.305 10.962 1.00 95.81 107 PHE A O 1
ATOM 852 N N . TYR A 1 108 ? -8.233 -8.954 9.108 1.00 96.69 108 TYR A N 1
ATOM 853 C CA . TYR A 1 108 ? -8.113 -7.493 9.160 1.00 96.69 108 TYR A CA 1
ATOM 854 C C . TYR A 1 108 ? -8.582 -6.888 10.488 1.00 96.69 108 TYR A C 1
ATOM 856 O O . TYR A 1 108 ? -7.940 -5.965 10.997 1.00 96.69 108 TYR A O 1
ATOM 864 N N . CYS A 1 109 ? -9.663 -7.420 11.065 1.00 91.88 109 CYS A N 1
ATOM 865 C CA . CYS A 1 109 ? -10.213 -6.973 12.348 1.00 91.88 109 CYS A CA 1
ATOM 866 C C . CYS A 1 109 ? -9.334 -7.337 13.552 1.00 91.88 109 CYS A C 1
ATOM 868 O O . CYS A 1 109 ? -9.462 -6.731 14.613 1.00 91.88 109 CYS A O 1
ATOM 870 N N . GLN A 1 110 ? -8.471 -8.343 13.409 1.00 94.31 110 GLN A N 1
ATOM 871 C CA . GLN A 1 110 ? -7.598 -8.828 14.480 1.00 94.31 110 GLN A CA 1
ATOM 872 C C . GLN A 1 110 ? -6.237 -8.122 14.500 1.00 94.31 110 GLN A C 1
ATOM 874 O O . GLN A 1 110 ? -5.492 -8.230 15.474 1.00 94.31 110 GLN A O 1
ATOM 879 N N . CYS A 1 111 ? -5.894 -7.380 13.446 1.00 96.69 111 CYS A N 1
ATOM 880 C CA . CYS A 1 111 ? -4.641 -6.644 13.366 1.00 96.69 111 CYS A CA 1
ATOM 881 C C . CYS A 1 111 ? -4.755 -5.253 14.004 1.00 96.69 111 CYS A C 1
ATOM 883 O O . CYS A 1 111 ? -5.618 -4.453 13.649 1.00 96.69 111 CYS A O 1
ATOM 885 N N . ALA A 1 112 ? -3.796 -4.903 14.868 1.00 97.88 112 ALA A N 1
ATOM 886 C CA . ALA A 1 112 ? -3.678 -3.537 15.385 1.00 97.88 112 ALA A CA 1
ATOM 887 C C . ALA A 1 112 ? -3.381 -2.517 14.269 1.00 97.88 112 ALA A C 1
ATOM 889 O O . ALA A 1 112 ? -3.848 -1.378 14.328 1.00 97.88 112 ALA A O 1
ATOM 890 N N . ILE A 1 113 ? -2.590 -2.928 13.272 1.00 98.56 113 ILE A N 1
ATOM 891 C CA . ILE A 1 113 ? -2.262 -2.159 12.070 1.00 98.56 113 ILE A CA 1
ATOM 892 C C . ILE A 1 113 ? -2.277 -3.111 10.877 1.00 98.56 113 ILE A C 1
ATOM 894 O O . ILE A 1 113 ? -1.528 -4.086 10.852 1.00 98.56 113 ILE A O 1
ATOM 898 N N . ASN A 1 114 ? -3.080 -2.793 9.866 1.00 98.56 114 ASN A N 1
ATOM 899 C CA . ASN A 1 114 ? -3.022 -3.437 8.561 1.00 98.56 114 ASN A CA 1
ATOM 900 C C . ASN A 1 114 ? -2.115 -2.611 7.647 1.00 98.56 114 ASN A C 1
ATOM 902 O O . ASN A 1 114 ? -2.421 -1.461 7.327 1.00 98.56 114 ASN A O 1
ATOM 906 N N . PHE A 1 115 ? -0.989 -3.189 7.233 1.00 98.31 115 PHE A N 1
ATOM 907 C CA . PHE A 1 115 ? -0.015 -2.506 6.385 1.00 98.31 115 PHE A CA 1
ATOM 908 C C . PHE A 1 115 ? -0.279 -2.759 4.895 1.00 98.31 115 PHE A C 1
ATOM 910 O O . PHE A 1 115 ? -0.475 -3.899 4.456 1.00 98.31 115 PHE A O 1
ATOM 917 N N . ASN A 1 116 ? -0.242 -1.698 4.092 1.00 97.62 116 ASN A N 1
ATOM 918 C CA . ASN A 1 116 ? -0.402 -1.763 2.647 1.00 97.62 116 ASN A CA 1
ATOM 919 C C . ASN A 1 116 ? 0.742 -1.059 1.911 1.00 97.62 116 ASN A C 1
ATOM 921 O O . ASN A 1 116 ? 1.221 -0.011 2.325 1.00 97.62 116 ASN A O 1
ATOM 925 N N . THR A 1 117 ? 1.142 -1.644 0.783 1.00 95.25 117 THR A N 1
ATOM 926 C CA . THR A 1 117 ? 2.084 -1.037 -0.156 1.00 95.25 117 THR A CA 1
ATOM 927 C C . THR A 1 117 ? 1.675 -1.385 -1.582 1.00 95.25 117 THR A C 1
ATOM 929 O O . THR A 1 117 ? 1.556 -2.560 -1.961 1.00 95.25 117 THR A O 1
ATOM 932 N N . THR A 1 118 ? 1.407 -0.355 -2.375 1.00 93.44 118 THR A N 1
ATOM 933 C CA . THR A 1 118 ? 0.852 -0.486 -3.717 1.00 93.44 118 THR A CA 1
ATOM 934 C C . THR A 1 118 ? 1.953 -0.763 -4.746 1.00 93.44 118 THR A C 1
ATOM 936 O O . THR A 1 118 ? 3.072 -0.257 -4.664 1.00 93.44 118 THR A O 1
ATOM 939 N N . SER A 1 119 ? 1.642 -1.601 -5.741 1.00 90.25 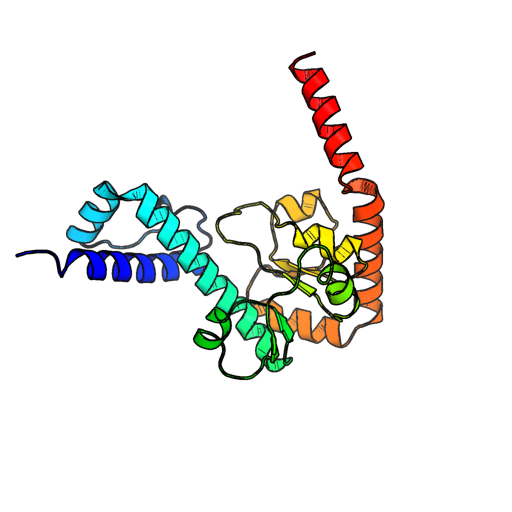119 SER A N 1
ATOM 940 C CA . SER A 1 119 ? 2.550 -1.900 -6.858 1.00 90.25 119 SER A CA 1
ATOM 941 C C . SER A 1 119 ? 2.971 -0.621 -7.589 1.00 90.25 119 SER A C 1
ATOM 943 O O . SER A 1 119 ? 2.131 0.233 -7.871 1.00 90.25 119 SER A O 1
ATOM 945 N N . LEU A 1 120 ? 4.241 -0.516 -8.000 1.00 86.62 120 LEU A N 1
ATOM 946 C CA . LEU A 1 120 ? 4.730 0.638 -8.771 1.00 86.62 120 LEU A CA 1
ATOM 947 C C . LEU A 1 120 ? 4.077 0.740 -10.160 1.00 86.62 120 LEU A C 1
ATOM 949 O O . LEU A 1 120 ? 4.121 1.795 -10.789 1.00 86.62 120 LEU A O 1
ATOM 953 N N . GLN A 1 121 ? 3.422 -0.330 -10.620 1.00 85.00 121 GLN A N 1
ATOM 954 C CA . GLN A 1 121 ? 2.592 -0.326 -11.828 1.00 85.00 121 GLN A CA 1
ATOM 955 C C . GLN A 1 121 ? 1.376 0.608 -11.696 1.00 85.00 121 GLN A C 1
ATOM 957 O O . GLN A 1 121 ? 0.913 1.172 -12.686 1.00 85.00 121 GLN A O 1
ATOM 962 N N . MET A 1 122 ? 0.867 0.804 -10.477 1.00 82.44 122 MET A N 1
ATOM 963 C CA . MET A 1 122 ? -0.317 1.615 -10.196 1.00 82.44 122 MET A CA 1
ATOM 964 C C . MET A 1 122 ? 0.104 3.044 -9.854 1.00 82.44 122 MET A C 1
ATOM 966 O O . MET A 1 122 ? 0.080 3.451 -8.698 1.00 82.44 122 MET A O 1
ATOM 970 N N . LYS A 1 123 ? 0.519 3.812 -10.869 1.00 77.00 123 LYS A N 1
ATOM 971 C CA . LYS A 1 123 ? 1.144 5.140 -10.693 1.00 77.00 123 LYS A CA 1
ATOM 972 C C . LYS A 1 123 ? 0.403 6.030 -9.689 1.00 77.00 123 LYS A C 1
ATOM 974 O O . LYS A 1 123 ? 1.005 6.457 -8.707 1.00 77.00 123 LYS A O 1
ATOM 979 N N . ASN A 1 124 ? -0.898 6.212 -9.911 1.00 85.19 124 ASN A N 1
ATOM 980 C CA . ASN A 1 124 ? -1.771 7.046 -9.079 1.00 85.19 124 ASN A CA 1
ATOM 981 C C . ASN A 1 124 ? -2.849 6.235 -8.353 1.00 85.19 124 ASN A C 1
ATOM 983 O O . ASN A 1 124 ? -3.581 6.796 -7.547 1.00 85.19 124 ASN A O 1
ATOM 987 N N . GLY A 1 125 ? -2.966 4.947 -8.683 1.00 88.00 125 GLY A N 1
ATOM 988 C CA . GLY A 1 125 ? -4.061 4.094 -8.244 1.00 88.00 125 GLY A CA 1
ATOM 989 C C . GLY A 1 125 ? -3.838 3.476 -6.875 1.00 88.00 125 GLY A C 1
ATOM 990 O O . GLY A 1 125 ? -2.727 3.460 -6.355 1.00 88.00 125 GLY A O 1
ATOM 991 N N . MET A 1 126 ? -4.913 2.911 -6.340 1.00 91.88 126 MET A N 1
ATOM 992 C CA . MET A 1 126 ? -4.938 2.167 -5.083 1.00 91.88 126 MET A CA 1
ATOM 993 C C . MET A 1 126 ? -5.362 0.727 -5.343 1.00 91.88 126 MET A C 1
ATOM 995 O O . MET A 1 126 ? -6.185 0.472 -6.225 1.00 91.88 126 MET A O 1
ATOM 999 N N . ASN A 1 127 ? -4.826 -0.217 -4.572 1.00 93.56 127 ASN A N 1
ATOM 1000 C CA . ASN A 1 127 ? -5.331 -1.587 -4.573 1.00 93.56 127 ASN A CA 1
ATOM 1001 C C . ASN A 1 127 ? -6.596 -1.714 -3.704 1.00 93.56 127 ASN A C 1
ATOM 1003 O O . ASN A 1 127 ? -6.967 -0.805 -2.961 1.00 93.56 127 ASN A O 1
ATOM 1007 N N . GLN A 1 128 ? -7.258 -2.867 -3.788 1.00 93.25 128 GLN A N 1
ATOM 1008 C CA . GLN A 1 128 ? -8.531 -3.091 -3.102 1.00 93.25 128 GLN A CA 1
ATOM 1009 C C . GLN A 1 128 ? -8.418 -3.045 -1.568 1.00 93.25 128 GLN A C 1
ATOM 1011 O O . GLN A 1 128 ? -9.346 -2.595 -0.900 1.00 93.25 128 GLN A O 1
ATOM 1016 N N . ARG A 1 129 ? -7.245 -3.391 -1.011 1.00 95.50 129 ARG A N 1
ATOM 1017 C CA . ARG A 1 129 ? -6.976 -3.364 0.437 1.00 95.50 129 ARG A CA 1
ATOM 1018 C C . ARG A 1 129 ? -7.252 -2.000 1.072 1.00 95.50 129 ARG A C 1
ATOM 1020 O O . ARG A 1 129 ? -7.633 -1.954 2.238 1.00 95.50 129 ARG A O 1
ATOM 1027 N N . VAL A 1 130 ? -7.103 -0.914 0.308 1.00 97.25 130 VAL A N 1
ATOM 1028 C CA . VAL A 1 130 ? -7.406 0.445 0.779 1.00 97.25 130 VAL A CA 1
ATOM 1029 C C . VAL A 1 130 ? -8.882 0.618 1.157 1.00 97.25 130 VAL A C 1
ATOM 1031 O O . VAL A 1 130 ? -9.201 1.436 2.011 1.00 97.25 130 VAL A O 1
ATOM 1034 N N . PHE A 1 131 ? -9.778 -0.183 0.579 1.00 97.31 131 PHE A N 1
ATOM 1035 C CA . PHE A 1 131 ? -11.204 -0.184 0.899 1.00 97.31 131 PHE A CA 1
ATOM 1036 C C . PHE A 1 131 ? -11.601 -1.358 1.799 1.00 97.31 131 PHE A C 1
ATOM 1038 O O . PHE A 1 131 ? -12.388 -1.158 2.720 1.00 97.31 131 PHE A O 1
ATOM 1045 N N . ASP A 1 132 ? -11.042 -2.553 1.577 1.00 96.75 132 ASP A N 1
ATOM 1046 C CA . ASP A 1 132 ? -11.437 -3.760 2.320 1.00 96.75 132 ASP A CA 1
ATOM 1047 C C . ASP A 1 132 ? -11.115 -3.656 3.820 1.00 96.75 132 ASP A C 1
ATOM 1049 O O . ASP A 1 132 ? -11.942 -4.011 4.658 1.00 96.75 132 ASP A O 1
ATOM 1053 N N . VAL A 1 133 ? -9.932 -3.136 4.173 1.00 97.88 133 VAL A N 1
ATOM 1054 C CA . VAL A 1 133 ? -9.519 -2.998 5.580 1.00 97.88 133 VAL A CA 1
ATOM 1055 C C . VAL A 1 133 ? -10.460 -2.049 6.337 1.00 97.88 133 VAL A C 1
ATOM 1057 O O . VAL A 1 133 ? -11.026 -2.477 7.347 1.00 97.88 133 VAL A O 1
ATOM 1060 N N . PRO A 1 134 ? -10.712 -0.809 5.862 1.00 98.06 134 PRO A N 1
ATOM 1061 C CA . PRO A 1 134 ? -11.710 0.054 6.486 1.00 98.06 134 PRO A CA 1
ATOM 1062 C C . PRO A 1 134 ? -13.127 -0.520 6.464 1.00 98.06 134 PRO A C 1
ATOM 1064 O O . PRO A 1 134 ? -13.860 -0.332 7.431 1.00 98.06 134 PRO A O 1
ATOM 1067 N N . ALA A 1 135 ? -13.533 -1.249 5.417 1.00 96.94 135 ALA A N 1
ATOM 1068 C CA . ALA A 1 135 ? -14.848 -1.898 5.380 1.00 96.94 135 ALA A CA 1
ATOM 1069 C C . ALA A 1 135 ? -15.037 -2.881 6.548 1.00 96.94 135 ALA A C 1
ATOM 1071 O O . ALA A 1 135 ? -16.136 -2.983 7.084 1.00 96.94 135 ALA A O 1
ATOM 1072 N N . CYS A 1 136 ? -13.958 -3.530 6.989 1.00 96.69 136 CYS A N 1
ATOM 1073 C CA . CYS A 1 136 ? -13.943 -4.413 8.155 1.00 96.69 136 CYS A CA 1
ATOM 1074 C C . CYS A 1 136 ? -13.755 -3.660 9.491 1.00 96.69 136 CYS A C 1
ATOM 1076 O O . CYS A 1 136 ? -13.773 -4.270 10.553 1.00 96.69 136 CYS A O 1
ATOM 1078 N N . GLY A 1 137 ? -13.568 -2.337 9.469 1.00 96.81 137 GLY A N 1
ATOM 1079 C CA . GLY A 1 137 ? -13.300 -1.526 10.662 1.00 96.81 137 GLY A CA 1
ATOM 1080 C C . GLY A 1 137 ? -11.841 -1.564 11.131 1.00 96.81 137 GLY A C 1
ATOM 1081 O O . GLY A 1 137 ? -11.538 -1.107 12.231 1.00 96.81 137 GLY A O 1
ATOM 1082 N N . GLY A 1 138 ? -10.928 -2.097 10.315 1.00 97.69 138 GLY A N 1
ATOM 1083 C CA . GLY A 1 138 ? -9.503 -2.160 10.629 1.00 97.69 138 GLY A CA 1
ATOM 1084 C C . GLY A 1 138 ? -8.781 -0.830 10.395 1.00 97.69 138 GLY A C 1
ATOM 1085 O O . GLY A 1 138 ? -9.124 -0.056 9.501 1.00 97.69 138 GLY A O 1
ATOM 1086 N N . PHE A 1 139 ? -7.721 -0.579 11.169 1.00 98.56 139 PHE A N 1
ATOM 1087 C CA . PHE A 1 139 ? -6.811 0.542 10.920 1.00 98.56 139 PHE A CA 1
ATOM 1088 C C . PHE A 1 139 ? -5.871 0.220 9.752 1.00 98.56 139 PHE A C 1
ATOM 1090 O O . PHE A 1 139 ? -5.193 -0.812 9.769 1.00 98.56 139 PHE A O 1
ATOM 1097 N N . LEU A 1 140 ? -5.810 1.115 8.764 1.00 98.56 140 LEU A N 1
ATOM 1098 C CA . LEU A 1 140 ? -4.967 0.998 7.574 1.00 98.56 140 LEU A CA 1
ATOM 1099 C C . LEU A 1 140 ? -3.811 2.007 7.614 1.00 98.56 140 LEU A C 1
ATOM 1101 O O . LEU A 1 140 ? -4.038 3.210 7.743 1.00 98.56 140 LEU A O 1
ATOM 1105 N N . LEU A 1 141 ? -2.591 1.513 7.396 1.00 98.62 141 LEU A N 1
ATOM 1106 C CA . LEU A 1 141 ? -1.414 2.317 7.062 1.00 98.62 141 LEU A CA 1
ATOM 1107 C C . LEU A 1 141 ? -0.960 1.960 5.639 1.00 98.62 141 LEU A C 1
ATOM 1109 O O . LEU A 1 141 ? -0.609 0.807 5.384 1.00 98.62 141 LEU A O 1
ATOM 1113 N N . THR A 1 142 ? -0.972 2.921 4.714 1.00 98.25 142 THR A N 1
ATOM 1114 C CA . THR A 1 142 ? -0.710 2.681 3.278 1.00 98.25 142 THR A CA 1
ATOM 1115 C C . THR A 1 142 ? 0.351 3.616 2.693 1.00 98.25 142 THR A C 1
ATOM 1117 O O . THR A 1 142 ? 0.710 4.613 3.303 1.00 98.25 142 THR A O 1
ATOM 1120 N N . ASP A 1 143 ? 0.857 3.336 1.496 1.00 96.12 143 ASP A N 1
ATOM 1121 C CA . ASP A 1 143 ? 1.636 4.312 0.731 1.00 96.12 143 ASP A CA 1
ATOM 1122 C C . ASP A 1 143 ? 0.748 5.438 0.176 1.00 96.12 143 ASP A C 1
ATOM 1124 O O . ASP A 1 143 ? -0.396 5.197 -0.221 1.00 96.12 143 ASP A O 1
ATOM 1128 N N . TYR A 1 144 ? 1.276 6.664 0.126 1.00 94.88 144 TYR A N 1
ATOM 1129 C CA . TYR A 1 144 ? 0.596 7.804 -0.488 1.00 94.88 144 TYR A CA 1
ATOM 1130 C C . TYR A 1 144 ? 0.398 7.594 -1.994 1.00 94.88 144 TYR A C 1
ATOM 1132 O O . TYR A 1 144 ? 1.322 7.228 -2.728 1.00 94.88 144 TYR A O 1
ATOM 1140 N N . ARG A 1 145 ? -0.813 7.897 -2.471 1.00 91.31 145 ARG A N 1
ATOM 1141 C CA . ARG A 1 145 ? -1.193 7.903 -3.888 1.00 91.31 145 ARG A CA 1
ATOM 1142 C C . ARG A 1 145 ? -2.115 9.082 -4.146 1.00 91.31 145 ARG A C 1
ATOM 1144 O O . ARG A 1 145 ? -2.976 9.353 -3.323 1.00 91.31 145 ARG A O 1
ATOM 1151 N N . ALA A 1 146 ? -1.996 9.727 -5.305 1.00 91.69 146 ALA A N 1
ATOM 1152 C CA . ALA A 1 146 ? -2.827 10.890 -5.633 1.00 91.69 146 ALA A CA 1
ATOM 1153 C C . ALA A 1 146 ? -4.339 10.589 -5.528 1.00 91.69 146 ALA A C 1
ATOM 1155 O O . ALA A 1 146 ? -5.086 11.371 -4.956 1.00 91.69 146 ALA A O 1
ATOM 1156 N N . GLN A 1 147 ? -4.791 9.407 -5.972 1.00 93.75 147 GLN A N 1
ATOM 1157 C CA . GLN A 1 147 ? -6.209 9.025 -5.859 1.00 93.75 147 GLN A CA 1
ATOM 1158 C C . GLN A 1 147 ? -6.662 8.723 -4.421 1.00 93.75 147 GLN A C 1
ATOM 1160 O O . GLN A 1 147 ? -7.859 8.571 -4.181 1.00 93.75 147 GLN A O 1
ATOM 1165 N N . LEU A 1 148 ? -5.739 8.622 -3.457 1.00 95.44 148 LEU A N 1
ATOM 1166 C CA . LEU A 1 148 ? -6.090 8.458 -2.047 1.00 95.44 148 LEU A CA 1
ATOM 1167 C C . LEU A 1 148 ? -6.816 9.698 -1.521 1.00 95.44 148 LEU A C 1
ATOM 1169 O O . LEU A 1 148 ? -7.787 9.548 -0.788 1.00 95.44 148 LEU A O 1
ATOM 1173 N N . GLU A 1 149 ? -6.406 10.892 -1.954 1.00 94.69 149 GLU A N 1
ATOM 1174 C CA . GLU A 1 149 ? -7.026 12.172 -1.576 1.00 94.69 149 GLU A CA 1
ATOM 1175 C C . GLU A 1 149 ? -8.445 12.323 -2.137 1.00 94.69 149 GLU A C 1
ATOM 1177 O O . GLU A 1 149 ? -9.307 12.942 -1.516 1.00 94.69 149 GLU A O 1
ATOM 1182 N N . GLU A 1 150 ? -8.718 11.716 -3.295 1.00 93.88 150 GLU A N 1
ATOM 1183 C CA . GLU A 1 150 ? -10.065 11.679 -3.874 1.00 93.88 150 GLU A CA 1
ATOM 1184 C C . GLU A 1 150 ? -11.001 10.772 -3.060 1.00 93.88 150 GLU A C 1
ATOM 1186 O O . GLU A 1 150 ? -12.211 11.005 -2.978 1.00 93.88 150 GLU A O 1
ATOM 1191 N N . ALA A 1 151 ? -10.453 9.715 -2.457 1.00 95.56 151 ALA A N 1
ATOM 1192 C CA . ALA A 1 151 ? -11.231 8.715 -1.743 1.00 95.56 151 ALA A CA 1
ATOM 1193 C C . ALA A 1 151 ? -11.381 9.012 -0.246 1.00 95.56 151 ALA A C 1
ATOM 1195 O O . ALA A 1 151 ? -12.455 8.730 0.295 1.00 95.56 151 ALA A O 1
ATOM 1196 N N . PHE A 1 152 ? -10.362 9.591 0.396 1.00 98.00 152 PHE A N 1
ATOM 1197 C CA . PHE A 1 152 ? -10.263 9.766 1.846 1.00 98.00 152 PHE A CA 1
ATOM 1198 C C . PHE A 1 152 ? -9.597 11.093 2.238 1.00 98.00 152 PHE A C 1
ATOM 1200 O O . PHE A 1 152 ? -8.715 11.603 1.552 1.00 98.00 152 PHE A O 1
ATOM 1207 N N . GLN A 1 153 ? -9.953 11.611 3.413 1.00 98.06 153 GLN A N 1
ATOM 1208 C CA . GLN A 1 153 ? -9.245 12.707 4.068 1.00 98.06 153 GLN A CA 1
ATOM 1209 C C . GLN A 1 153 ? -8.001 12.176 4.805 1.00 98.06 153 GLN A C 1
ATOM 1211 O O . GLN A 1 153 ? -8.105 11.607 5.897 1.00 98.06 153 GLN A O 1
ATOM 1216 N N . ILE A 1 154 ? -6.816 12.387 4.230 1.00 97.88 154 ILE A N 1
ATOM 1217 C CA . ILE A 1 154 ? -5.530 11.985 4.829 1.00 97.88 154 ILE A CA 1
ATOM 1218 C C . ILE A 1 154 ? -5.347 12.634 6.211 1.00 97.88 154 ILE A C 1
ATOM 1220 O O . ILE A 1 154 ? -5.696 13.795 6.423 1.00 97.88 154 ILE A O 1
ATOM 1224 N N . GLY A 1 155 ? -4.838 11.861 7.173 1.00 96.50 155 GLY A N 1
ATOM 1225 C CA . GLY A 1 155 ? -4.636 12.279 8.564 1.00 96.50 155 GLY A CA 1
ATOM 1226 C C . GLY A 1 155 ? -5.875 12.134 9.453 1.00 96.50 155 GLY A C 1
ATOM 1227 O O . GLY A 1 155 ? -5.746 12.144 10.674 1.00 96.50 155 GLY A O 1
ATOM 1228 N N . ARG A 1 156 ? -7.068 11.961 8.865 1.00 98.06 156 ARG A N 1
ATOM 1229 C CA . ARG A 1 156 ? -8.332 11.790 9.603 1.00 98.06 156 ARG A CA 1
ATOM 1230 C C . ARG A 1 156 ? -9.016 10.459 9.317 1.00 98.06 156 ARG A C 1
ATOM 1232 O O . ARG A 1 156 ? -9.449 9.791 10.247 1.00 98.06 156 ARG A O 1
ATOM 1239 N N . GLU A 1 157 ? -9.140 10.104 8.043 1.00 98.31 157 GLU A N 1
ATOM 1240 C CA . GLU A 1 157 ? -9.795 8.877 7.572 1.00 98.31 157 GLU A CA 1
ATOM 1241 C C . GLU A 1 157 ? -8.768 7.822 7.127 1.00 98.31 157 GLU A C 1
ATOM 1243 O O . GLU A 1 157 ? -9.093 6.648 7.039 1.00 98.31 157 GLU A O 1
ATOM 1248 N N . VAL A 1 158 ? -7.520 8.203 6.845 1.00 97.88 158 VAL A N 1
ATOM 1249 C CA . VAL A 1 158 ? -6.452 7.262 6.477 1.00 97.88 158 VAL A CA 1
ATOM 1250 C C . VAL A 1 158 ? -5.090 7.834 6.843 1.00 97.88 158 VAL A C 1
ATOM 1252 O O . VAL A 1 158 ? -4.895 9.050 6.793 1.00 97.88 158 VAL A O 1
ATOM 1255 N N . ILE A 1 159 ? -4.139 6.964 7.180 1.00 98.44 159 ILE A N 1
ATOM 1256 C CA . ILE A 1 159 ? -2.735 7.336 7.358 1.00 98.44 159 ILE A CA 1
ATOM 1257 C C . ILE A 1 159 ? -1.919 6.757 6.218 1.00 98.44 159 ILE A C 1
ATOM 1259 O O . ILE A 1 159 ? -2.051 5.578 5.871 1.00 98.44 159 ILE A O 1
ATOM 1263 N N . CYS A 1 160 ? -1.047 7.590 5.662 1.00 97.88 160 CYS A N 1
ATOM 1264 C CA . CYS A 1 160 ? -0.104 7.162 4.655 1.00 97.88 160 CYS A CA 1
ATOM 1265 C C . CYS A 1 160 ? 1.323 7.609 4.941 1.00 97.88 160 CYS A C 1
ATOM 1267 O O . CYS A 1 160 ? 1.546 8.596 5.636 1.00 97.88 160 CYS A O 1
ATOM 1269 N N . TYR A 1 161 ? 2.270 6.873 4.370 1.00 97.69 161 TYR A N 1
ATOM 1270 C CA . TYR A 1 161 ? 3.673 7.259 4.283 1.00 97.69 161 TYR A CA 1
ATOM 1271 C C . TYR A 1 161 ? 4.002 7.710 2.854 1.00 97.69 161 TYR A C 1
ATOM 1273 O O . TYR A 1 161 ? 3.476 7.159 1.881 1.00 97.69 161 TYR A O 1
ATOM 1281 N N . HIS A 1 162 ? 4.882 8.695 2.713 1.00 94.38 162 HIS A N 1
ATOM 1282 C CA . HIS A 1 162 ? 5.401 9.168 1.427 1.00 94.38 162 HIS A CA 1
ATOM 1283 C C . HIS A 1 162 ? 6.726 8.481 1.074 1.00 94.38 162 HIS A C 1
ATOM 1285 O O . HIS A 1 162 ? 7.014 8.225 -0.099 1.00 94.38 162 HIS A O 1
ATOM 1291 N N . HIS A 1 163 ? 7.497 8.125 2.097 1.00 94.38 163 HIS A N 1
ATOM 1292 C CA . HIS A 1 163 ? 8.824 7.542 2.015 1.00 94.38 163 HIS A CA 1
ATOM 1293 C C . HIS A 1 163 ? 8.928 6.288 2.886 1.00 94.38 163 HIS A C 1
ATOM 1295 O O . HIS A 1 163 ? 8.246 6.134 3.900 1.00 94.38 163 HIS A O 1
ATOM 1301 N N . VAL A 1 164 ? 9.794 5.358 2.480 1.00 95.62 164 VAL A N 1
ATOM 1302 C CA . VAL A 1 164 ? 9.987 4.075 3.182 1.00 95.62 164 VAL A CA 1
ATOM 1303 C C . VAL A 1 164 ? 10.502 4.310 4.606 1.00 95.62 164 VAL A C 1
ATOM 1305 O O . VAL A 1 164 ? 10.215 3.545 5.522 1.00 95.62 164 VAL A O 1
ATOM 1308 N N . GLU A 1 165 ? 11.247 5.389 4.801 1.00 96.56 165 GLU A N 1
ATOM 1309 C CA . GLU A 1 165 ? 11.864 5.791 6.057 1.00 96.56 165 GLU A CA 1
ATOM 1310 C C . GLU A 1 165 ? 10.829 6.140 7.138 1.00 96.56 165 GLU A C 1
ATOM 1312 O O . GLU A 1 165 ? 11.081 5.879 8.312 1.00 96.56 165 GLU A O 1
ATOM 1317 N N . GLU A 1 166 ? 9.646 6.630 6.756 1.00 98.06 166 GLU A N 1
ATOM 1318 C CA . GLU A 1 166 ? 8.577 7.033 7.684 1.00 98.06 166 GLU 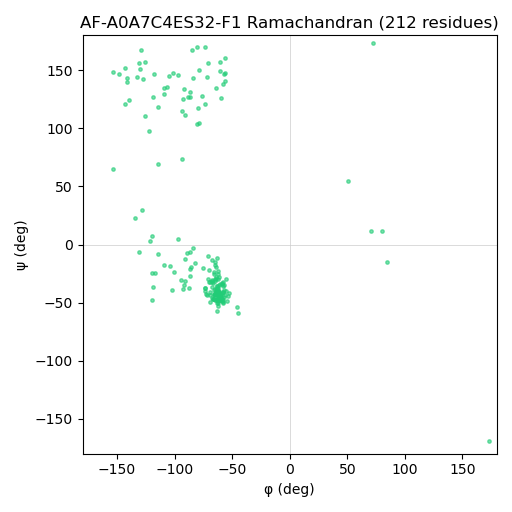A CA 1
ATOM 1319 C C . GLU A 1 166 ? 7.831 5.837 8.297 1.00 98.06 166 GLU A C 1
ATOM 1321 O O . GLU A 1 166 ? 7.191 5.960 9.342 1.00 98.06 166 GLU A O 1
ATOM 1326 N N . ILE A 1 167 ? 7.909 4.657 7.667 1.00 98.56 167 ILE A N 1
ATOM 1327 C CA . ILE A 1 167 ? 7.133 3.470 8.059 1.00 98.56 167 ILE A CA 1
ATOM 1328 C C . ILE A 1 167 ? 7.393 3.100 9.522 1.00 98.56 167 ILE A C 1
ATOM 1330 O O . ILE A 1 167 ? 6.461 2.813 10.271 1.00 98.56 167 ILE A O 1
ATOM 1334 N N . GLU A 1 168 ? 8.659 3.103 9.937 1.00 98.31 168 GLU A N 1
ATOM 1335 C CA . GLU A 1 168 ? 9.046 2.714 11.293 1.00 98.31 168 GLU A CA 1
ATOM 1336 C C . GLU A 1 168 ? 8.476 3.650 12.359 1.00 98.31 168 GLU A C 1
ATOM 1338 O O . GLU A 1 168 ? 8.055 3.187 13.422 1.00 98.31 168 GLU A O 1
ATOM 1343 N N . GLU A 1 169 ? 8.481 4.952 12.086 1.00 98.50 169 GLU A N 1
ATOM 1344 C CA . GLU A 1 169 ? 7.953 5.965 12.992 1.00 98.50 169 GLU A CA 1
ATOM 1345 C C . GLU A 1 169 ? 6.431 5.862 13.083 1.00 98.50 169 GLU A C 1
ATOM 1347 O O . GLU A 1 169 ? 5.894 5.744 14.183 1.00 98.50 169 GLU A O 1
ATOM 1352 N N . LEU A 1 170 ? 5.746 5.805 11.937 1.00 98.69 170 LEU A N 1
ATOM 1353 C CA . LEU A 1 170 ? 4.288 5.718 11.877 1.00 98.69 170 LEU A CA 1
ATOM 1354 C C . LEU A 1 170 ? 3.771 4.450 12.562 1.00 98.69 170 LEU A C 1
ATOM 1356 O O . LEU A 1 170 ? 2.872 4.524 13.398 1.00 98.69 170 LEU A O 1
ATOM 1360 N N . VAL A 1 171 ? 4.361 3.287 12.274 1.00 98.69 171 VAL A N 1
ATOM 1361 C CA . VAL A 1 171 ? 3.984 2.029 12.936 1.00 98.69 171 VAL A CA 1
ATOM 1362 C C . VAL A 1 171 ? 4.247 2.110 14.438 1.00 98.69 171 VAL A C 1
ATOM 1364 O O . VAL A 1 171 ? 3.369 1.775 15.231 1.00 98.69 171 VAL A O 1
ATOM 1367 N N . GLY A 1 172 ? 5.423 2.595 14.846 1.00 98.62 172 GLY A N 1
ATOM 1368 C CA . GLY A 1 172 ? 5.781 2.719 16.258 1.00 98.62 172 GLY A CA 1
ATOM 1369 C C . GLY A 1 172 ? 4.869 3.674 17.031 1.00 98.62 172 GLY A C 1
ATOM 1370 O O . GLY A 1 172 ? 4.487 3.372 18.164 1.00 98.62 172 GLY A O 1
ATOM 1371 N N . TYR A 1 173 ? 4.493 4.798 16.419 1.00 98.69 173 TYR A N 1
ATOM 1372 C CA . TYR A 1 173 ? 3.537 5.747 16.973 1.00 98.69 173 TYR A CA 1
ATOM 1373 C C . TYR A 1 173 ? 2.168 5.092 17.120 1.00 98.69 173 TYR A C 1
ATOM 1375 O O . TYR A 1 173 ? 1.648 4.993 18.233 1.00 98.69 173 TYR A O 1
ATOM 1383 N N . TYR A 1 174 ? 1.605 4.581 16.025 1.00 98.56 174 TYR A N 1
ATOM 1384 C CA . TYR A 1 174 ? 0.241 4.079 16.045 1.00 98.56 174 TYR A CA 1
ATOM 1385 C C . TYR A 1 174 ? 0.097 2.843 16.920 1.00 98.56 174 TYR A C 1
ATOM 1387 O O . TYR A 1 174 ? -0.915 2.754 17.599 1.00 98.56 174 TYR A O 1
ATOM 1395 N N . LEU A 1 175 ? 1.093 1.956 17.040 1.00 98.44 175 LEU A N 1
ATOM 1396 C CA . LEU A 1 175 ? 1.047 0.845 18.004 1.00 98.44 175 LEU A CA 1
ATOM 1397 C C . LEU A 1 175 ? 0.861 1.319 19.457 1.00 98.44 175 LEU A C 1
ATOM 1399 O O . LEU A 1 175 ? 0.152 0.661 20.217 1.00 98.44 175 LEU A O 1
ATOM 1403 N N . LYS A 1 176 ? 1.430 2.473 19.828 1.00 98.44 176 LYS A N 1
ATOM 1404 C CA . LYS A 1 176 ? 1.327 3.058 21.179 1.00 98.44 176 LYS A CA 1
ATOM 1405 C C . LYS A 1 176 ? 0.072 3.913 21.395 1.00 98.44 176 LYS A C 1
ATOM 1407 O O . LYS A 1 176 ? -0.307 4.135 22.540 1.00 98.44 176 LYS A O 1
ATOM 1412 N N . HIS A 1 177 ? -0.578 4.376 20.326 1.00 98.50 177 HIS A N 1
ATOM 1413 C CA . HIS A 1 177 ? -1.705 5.316 20.383 1.00 98.50 177 HIS A CA 1
ATOM 1414 C C . HIS A 1 177 ? -3.002 4.666 19.890 1.00 98.50 177 HIS A C 1
ATOM 1416 O O . HIS A 1 177 ? -3.532 4.991 18.828 1.00 98.50 177 HIS A O 1
ATOM 1422 N N . GLU A 1 178 ? -3.529 3.722 20.671 1.00 98.19 178 GLU A N 1
ATOM 1423 C CA . GLU A 1 178 ? -4.731 2.972 20.294 1.00 98.19 178 GLU A CA 1
ATOM 1424 C C . GLU A 1 178 ? -5.960 3.859 20.074 1.00 98.19 178 GLU A C 1
ATOM 1426 O O . GLU A 1 178 ? -6.649 3.682 19.073 1.00 98.19 178 GLU A O 1
ATOM 1431 N N . SER A 1 179 ? -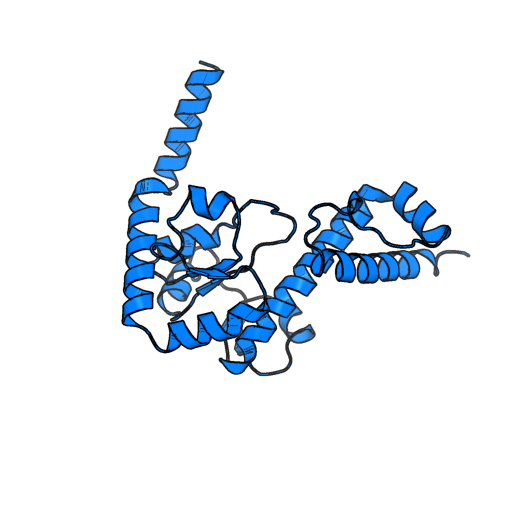6.212 4.843 20.944 1.00 98.44 179 SER A N 1
ATOM 1432 C CA . SER A 1 179 ? -7.330 5.784 20.766 1.00 98.44 179 SER A CA 1
ATOM 1433 C C . SER A 1 179 ? -7.294 6.443 19.385 1.00 98.44 179 SER A C 1
ATOM 1435 O O . SER A 1 179 ? -8.320 6.534 18.711 1.00 98.44 179 SER A O 1
ATOM 1437 N N . ASP A 1 180 ? -6.116 6.882 18.945 1.00 98.25 180 ASP A N 1
ATOM 1438 C CA . ASP A 1 180 ? -5.983 7.604 17.683 1.00 98.25 180 ASP A CA 1
ATOM 1439 C C . ASP A 1 180 ? -6.134 6.655 16.493 1.00 98.25 180 ASP A C 1
ATOM 1441 O O . ASP A 1 180 ? -6.878 6.972 1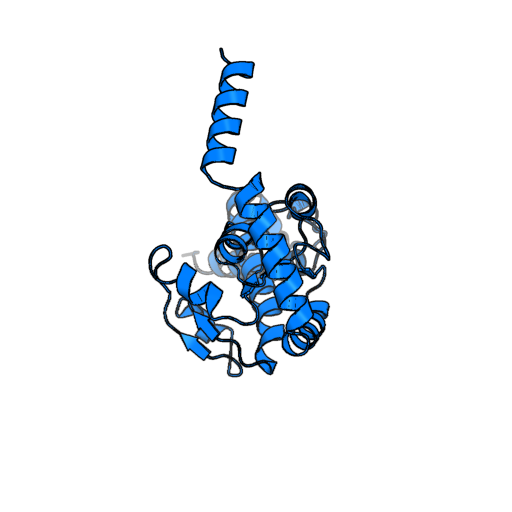5.562 1.00 98.25 180 ASP A O 1
ATOM 1445 N N . ARG A 1 181 ? -5.571 5.435 16.575 1.00 97.88 181 ARG A N 1
ATOM 1446 C CA . ARG A 1 181 ? -5.848 4.369 15.593 1.00 97.88 181 ARG A CA 1
ATOM 1447 C C . ARG A 1 181 ? -7.345 4.099 15.452 1.00 97.88 181 ARG A C 1
ATOM 1449 O O . ARG A 1 181 ? -7.849 4.046 14.335 1.00 97.88 181 ARG A O 1
ATOM 1456 N N . GLN A 1 182 ? -8.056 3.934 16.568 1.00 98.19 182 GLN A N 1
ATOM 1457 C CA . GLN A 1 182 ? -9.480 3.585 16.573 1.00 98.19 182 GLN A CA 1
ATOM 1458 C C . GLN A 1 182 ? -10.357 4.720 16.027 1.00 98.19 182 GLN A C 1
ATOM 1460 O O . GLN A 1 182 ? -11.327 4.462 15.313 1.00 98.19 182 GLN A O 1
ATOM 1465 N N . LYS A 1 183 ? -10.011 5.983 16.314 1.00 98.62 183 LYS A N 1
ATOM 1466 C CA . LYS A 1 183 ? -10.691 7.151 15.728 1.00 98.62 183 LYS A CA 1
ATOM 1467 C C . LYS A 1 183 ? -10.548 7.172 14.207 1.00 98.62 183 LYS A C 1
ATOM 1469 O O . LYS A 1 183 ? -11.547 7.343 13.513 1.00 98.62 183 LYS A O 1
ATOM 1474 N N . ILE A 1 184 ? -9.331 6.961 13.702 1.00 98.75 184 ILE A N 1
ATOM 1475 C CA . ILE A 1 184 ? -9.059 6.953 12.260 1.00 98.75 184 ILE A CA 1
ATOM 1476 C C . ILE A 1 184 ? -9.754 5.768 11.585 1.00 98.75 184 ILE A C 1
ATOM 1478 O O . ILE A 1 184 ? -10.446 5.965 10.593 1.00 98.75 184 ILE A O 1
ATOM 1482 N N . ALA A 1 185 ? -9.640 4.557 12.141 1.00 98.62 185 ALA A N 1
ATOM 1483 C CA . ALA A 1 185 ? -10.280 3.357 11.596 1.00 98.62 185 ALA A CA 1
ATOM 1484 C C . ALA A 1 185 ? -11.807 3.505 11.501 1.00 98.62 185 ALA A C 1
ATOM 1486 O O . ALA A 1 185 ? -12.407 3.146 10.489 1.00 98.62 185 ALA A O 1
ATOM 1487 N N . ARG A 1 186 ? -12.435 4.103 12.521 1.00 98.62 186 ARG A N 1
ATOM 1488 C CA . ARG A 1 186 ? -13.874 4.391 12.517 1.00 98.62 186 ARG A CA 1
ATOM 1489 C C . ARG A 1 186 ? -14.258 5.395 11.434 1.00 98.62 186 ARG A C 1
ATOM 1491 O O . ARG A 1 186 ? -15.188 5.135 10.680 1.00 98.62 186 ARG A O 1
ATOM 1498 N N . ALA A 1 187 ? -13.524 6.502 11.321 1.00 98.75 187 ALA A N 1
ATOM 1499 C CA . ALA A 1 187 ? -13.767 7.495 10.276 1.00 98.75 187 ALA A CA 1
ATOM 1500 C C . ALA A 1 187 ? -13.585 6.895 8.867 1.00 98.75 187 ALA A C 1
ATOM 1502 O O . ALA A 1 187 ? -14.391 7.149 7.972 1.00 98.75 187 ALA A O 1
ATOM 1503 N N . ALA A 1 188 ? -12.572 6.042 8.685 1.00 98.56 188 ALA A N 1
ATOM 1504 C CA . ALA A 1 188 ? -12.335 5.292 7.454 1.00 98.56 188 ALA A CA 1
ATOM 1505 C C . ALA A 1 188 ? -13.506 4.356 7.115 1.00 98.56 188 ALA A C 1
ATOM 1507 O O . ALA A 1 188 ? -13.962 4.303 5.971 1.00 98.56 188 ALA A O 1
ATOM 1508 N N . HIS A 1 189 ? -14.001 3.621 8.112 1.00 98.56 189 HIS A N 1
ATOM 1509 C CA . HIS A 1 189 ? -15.123 2.700 7.963 1.00 98.56 189 HIS A CA 1
ATOM 1510 C C . HIS A 1 189 ? -16.398 3.434 7.543 1.00 98.56 189 HIS A C 1
ATOM 1512 O O . HIS A 1 189 ? -17.020 3.077 6.541 1.00 98.56 189 HIS A O 1
ATOM 1518 N N . GLU A 1 190 ? -16.743 4.510 8.254 1.00 98.56 190 GLU A N 1
ATOM 1519 C CA . GLU A 1 190 ? -17.886 5.369 7.931 1.00 98.56 190 GLU A CA 1
ATOM 1520 C C . GLU A 1 190 ? -17.781 5.918 6.502 1.00 98.56 190 GLU A C 1
ATOM 1522 O O . GLU A 1 190 ? -18.752 5.870 5.745 1.00 98.56 190 GLU A O 1
ATOM 1527 N N . ARG A 1 191 ? -16.584 6.366 6.095 1.00 98.31 191 ARG A N 1
ATOM 1528 C CA . ARG A 1 191 ? -16.300 6.818 4.728 1.00 98.31 191 ARG A CA 1
ATOM 1529 C C . ARG A 1 191 ? -16.560 5.724 3.693 1.00 98.31 191 ARG A C 1
ATOM 1531 O O . ARG A 1 191 ? -17.199 5.987 2.674 1.00 98.31 191 ARG A O 1
ATOM 1538 N N . VAL A 1 192 ? -16.091 4.497 3.930 1.00 98.12 192 VAL A N 1
ATOM 1539 C CA . VAL A 1 192 ? -16.268 3.391 2.976 1.00 98.12 192 VAL A CA 1
ATOM 1540 C C . VAL A 1 192 ? -17.725 2.963 2.850 1.00 98.12 192 VAL A C 1
ATOM 1542 O O . VAL A 1 192 ? -18.213 2.818 1.726 1.00 98.12 192 VAL A O 1
ATOM 1545 N N . VAL A 1 193 ? -18.430 2.799 3.970 1.00 97.75 193 VAL A N 1
ATOM 1546 C CA . VAL A 1 193 ? -19.850 2.414 3.971 1.00 97.75 193 VAL A CA 1
ATOM 1547 C C . VAL A 1 193 ? -20.703 3.481 3.285 1.00 97.75 193 VAL A C 1
ATOM 1549 O O . VAL A 1 193 ? -21.600 3.143 2.511 1.00 97.75 193 VAL A O 1
ATOM 1552 N N . ARG A 1 194 ? -20.396 4.762 3.511 1.00 97.06 194 ARG A N 1
ATOM 1553 C CA . ARG A 1 194 ? -21.135 5.877 2.915 1.00 97.06 194 ARG A CA 1
ATOM 1554 C C . ARG A 1 194 ? -20.877 6.037 1.417 1.00 97.06 194 ARG A C 1
ATOM 1556 O O . ARG A 1 194 ? -21.833 6.223 0.678 1.00 97.06 194 ARG A O 1
ATOM 1563 N N . ASP A 1 195 ? -19.625 5.935 0.962 1.00 96.69 195 ASP A N 1
ATOM 1564 C CA . ASP A 1 195 ? -19.257 6.427 -0.379 1.00 96.69 195 ASP A CA 1
ATOM 1565 C C . ASP A 1 195 ? -18.699 5.347 -1.322 1.00 96.69 195 ASP A C 1
ATOM 1567 O O . ASP A 1 195 ? -18.780 5.485 -2.545 1.00 96.69 195 ASP A O 1
ATOM 1571 N N . HIS A 1 196 ? -18.135 4.254 -0.794 1.00 96.50 196 HIS A N 1
ATOM 1572 C CA . HIS A 1 196 ? -17.242 3.380 -1.576 1.00 96.50 196 HIS A CA 1
ATOM 1573 C C . HIS A 1 196 ? -17.701 1.932 -1.738 1.00 96.50 196 HIS A C 1
ATOM 1575 O O . HIS A 1 196 ? -16.953 1.130 -2.307 1.00 96.50 196 HIS A O 1
ATOM 1581 N N . THR A 1 197 ? -18.919 1.594 -1.308 1.00 96.00 197 THR A N 1
ATOM 1582 C CA . THR A 1 197 ? -19.501 0.258 -1.521 1.00 96.00 197 THR A CA 1
ATOM 1583 C C . THR A 1 197 ? -19.641 -0.085 -3.008 1.00 96.00 197 THR A C 1
ATOM 1585 O O . THR A 1 197 ? -19.754 0.787 -3.878 1.00 96.00 197 THR A O 1
ATOM 1588 N N . TYR A 1 198 ? -19.694 -1.384 -3.315 1.00 93.94 198 TYR A N 1
ATOM 1589 C CA . TYR A 1 198 ? -19.960 -1.850 -4.677 1.00 93.94 198 TYR A CA 1
ATOM 1590 C C . TYR A 1 198 ? -21.289 -1.324 -5.228 1.00 93.94 198 TYR A C 1
ATOM 1592 O O . TYR A 1 198 ? -21.348 -0.966 -6.401 1.00 93.94 198 TYR A O 1
ATOM 1600 N N . ALA A 1 199 ? -22.325 -1.195 -4.392 1.00 95.94 199 ALA A N 1
ATOM 1601 C CA . ALA A 1 199 ? -23.609 -0.634 -4.807 1.00 95.94 199 ALA A CA 1
ATOM 1602 C C . ALA A 1 199 ? -23.464 0.814 -5.310 1.00 95.94 199 ALA A C 1
ATOM 1604 O O . ALA A 1 199 ? -23.957 1.137 -6.392 1.00 95.94 199 ALA A O 1
ATOM 1605 N N . HIS A 1 200 ? -22.718 1.662 -4.590 1.00 94.50 200 HIS A N 1
ATOM 1606 C CA . HIS A 1 200 ? -22.438 3.036 -5.025 1.00 94.50 200 HIS A CA 1
ATOM 1607 C C . HIS A 1 200 ? -21.646 3.069 -6.338 1.00 94.50 200 HIS A C 1
ATOM 1609 O O . HIS A 1 200 ? -21.983 3.822 -7.253 1.00 94.50 200 HIS A O 1
ATOM 1615 N N . ARG A 1 201 ? -20.620 2.218 -6.474 1.00 93.56 201 ARG A N 1
ATOM 1616 C CA . ARG A 1 201 ? -19.795 2.147 -7.693 1.00 93.56 201 ARG A CA 1
ATOM 1617 C C . ARG A 1 201 ? -20.591 1.669 -8.909 1.00 93.56 201 ARG A C 1
ATOM 1619 O O . ARG A 1 201 ? -20.459 2.260 -9.978 1.00 93.56 201 ARG A O 1
ATOM 1626 N N . LEU A 1 202 ? -21.439 0.653 -8.744 1.00 96.69 202 LEU A N 1
ATOM 1627 C CA . LEU A 1 202 ? -22.321 0.152 -9.802 1.00 96.69 202 LEU A CA 1
ATOM 1628 C C . LEU A 1 202 ? -23.349 1.205 -10.215 1.00 96.69 202 LEU A C 1
ATOM 1630 O O . LEU A 1 202 ? -23.547 1.424 -11.407 1.00 96.69 202 LEU A O 1
ATOM 1634 N N . ASN A 1 203 ? -23.954 1.904 -9.252 1.00 96.75 203 ASN A N 1
ATOM 1635 C CA . ASN A 1 203 ? -24.893 2.981 -9.550 1.00 96.75 203 ASN A CA 1
ATOM 1636 C C . ASN A 1 203 ? -24.224 4.108 -10.355 1.00 96.75 203 ASN A C 1
ATOM 1638 O O . ASN A 1 203 ? -24.770 4.541 -11.372 1.00 96.75 203 ASN A O 1
ATOM 1642 N N . ARG A 1 204 ? -23.011 4.524 -9.960 1.00 95.12 204 ARG A N 1
ATOM 1643 C CA . ARG A 1 204 ? -22.217 5.507 -10.712 1.00 95.12 204 ARG A CA 1
ATOM 1644 C C . ARG A 1 204 ? -21.924 5.028 -12.128 1.00 95.12 204 ARG A C 1
ATOM 1646 O O . ARG A 1 204 ? -22.171 5.772 -13.066 1.00 95.12 204 ARG A O 1
ATOM 1653 N N . LEU A 1 205 ? -21.451 3.792 -12.287 1.00 96.62 205 LEU A N 1
ATOM 1654 C CA . LEU A 1 205 ? -21.144 3.219 -13.599 1.00 96.62 205 LEU A CA 1
ATOM 1655 C C . LEU A 1 205 ? -22.378 3.222 -14.509 1.00 96.62 205 LEU A C 1
ATOM 1657 O O . LEU A 1 205 ? -22.305 3.725 -15.628 1.00 96.62 205 LEU A O 1
ATOM 1661 N N . VAL A 1 206 ? -23.518 2.726 -14.021 1.00 97.00 206 VAL A N 1
ATOM 1662 C CA . VAL A 1 206 ? -24.776 2.689 -14.785 1.00 97.00 206 VAL A CA 1
ATOM 1663 C C . VAL A 1 206 ? -25.248 4.097 -15.143 1.00 97.00 206 VAL A C 1
ATOM 1665 O O . VAL A 1 206 ? -25.658 4.334 -16.278 1.00 97.00 206 VAL A O 1
ATOM 1668 N N . THR A 1 207 ? -25.168 5.040 -14.203 1.00 97.44 207 THR A N 1
ATOM 1669 C CA . THR A 1 207 ? -25.551 6.438 -14.438 1.00 97.44 207 THR A CA 1
ATOM 1670 C C . THR A 1 207 ? -24.677 7.072 -15.518 1.00 97.44 207 THR A C 1
ATOM 1672 O O . THR A 1 207 ? -25.209 7.639 -16.470 1.00 97.44 207 THR A O 1
ATOM 1675 N N . THR A 1 208 ? -23.355 6.908 -15.437 1.00 97.25 208 THR A N 1
ATOM 1676 C CA . THR A 1 208 ? -22.420 7.410 -16.452 1.00 97.25 208 THR A CA 1
ATOM 1677 C C . THR A 1 208 ? -22.668 6.766 -17.816 1.00 97.25 208 THR A C 1
ATOM 1679 O O . THR A 1 208 ? -22.679 7.462 -18.827 1.00 97.25 208 THR A O 1
ATOM 1682 N N . MET A 1 209 ? -22.912 5.452 -17.874 1.00 97.62 209 MET A N 1
ATOM 1683 C CA . MET A 1 209 ? -23.211 4.770 -19.138 1.00 97.62 209 MET A CA 1
ATOM 1684 C C . MET A 1 209 ? -24.487 5.304 -19.791 1.00 97.62 209 MET A C 1
ATOM 1686 O O . MET A 1 209 ? -24.494 5.529 -20.997 1.00 97.62 209 MET A O 1
ATOM 1690 N N . ARG A 1 210 ? -25.542 5.551 -19.005 1.00 96.88 210 ARG A N 1
ATOM 1691 C CA . ARG A 1 210 ? -26.784 6.154 -19.512 1.00 96.88 210 ARG A CA 1
ATOM 1692 C C . ARG A 1 210 ? -26.568 7.567 -20.039 1.00 96.88 210 ARG A C 1
ATOM 1694 O O . ARG A 1 210 ? -27.166 7.913 -21.037 1.00 96.88 210 ARG A O 1
ATOM 1701 N N . GLN A 1 211 ? -25.721 8.366 -19.395 1.00 96.81 211 GLN A N 1
ATOM 1702 C CA . GLN A 1 211 ? -25.427 9.729 -19.850 1.00 96.81 211 GLN A CA 1
ATOM 1703 C C . GLN A 1 211 ? -24.621 9.773 -21.154 1.00 96.81 211 GLN A C 1
ATOM 1705 O O . GLN A 1 211 ? -24.747 10.729 -21.910 1.00 96.81 211 GLN A O 1
ATOM 1710 N N . LEU A 1 212 ? -23.753 8.783 -21.388 1.00 96.94 212 LEU A N 1
ATOM 1711 C CA . LEU A 1 212 ? -22.869 8.757 -22.557 1.00 96.94 212 LEU A CA 1
ATOM 1712 C C . LEU A 1 212 ? -23.470 8.032 -23.764 1.00 96.94 212 LEU A C 1
ATOM 1714 O O . LEU A 1 212 ? -23.123 8.363 -24.896 1.00 96.94 212 LEU A O 1
ATOM 1718 N N . TYR A 1 213 ? -24.300 7.015 -23.527 1.00 95.00 213 TYR A N 1
ATOM 1719 C CA . TYR A 1 213 ? -24.756 6.082 -24.564 1.00 95.00 213 TYR A CA 1
ATOM 1720 C C . TYR A 1 213 ? -26.274 5.859 -24.595 1.00 95.00 213 TYR A C 1
ATOM 1722 O O . TYR A 1 213 ? -26.746 5.129 -25.466 1.00 95.00 213 TYR A O 1
ATOM 1730 N N . GLY A 1 214 ? -27.014 6.407 -23.629 1.00 73.00 214 GLY A N 1
ATOM 1731 C CA . GLY A 1 214 ? -28.480 6.432 -23.616 1.00 73.00 214 GLY A CA 1
ATOM 1732 C C . GLY A 1 214 ? -29.014 7.791 -24.039 1.00 73.00 214 GLY A C 1
ATOM 1733 O O . GLY A 1 214 ? -30.235 7.843 -24.295 1.00 73.00 214 GLY A O 1
#

Solvent-accessible surface area (backbone atoms only — not comparable to full-atom values): 12165 Å² total; per-residue (Å²): 144,88,83,76,60,67,67,56,52,53,48,52,51,32,56,55,51,9,55,54,48,53,76,39,94,58,89,48,79,86,70,57,90,70,94,67,56,74,69,52,49,53,48,43,74,76,40,40,70,62,51,55,51,50,17,44,51,49,14,30,50,53,47,50,52,56,47,53,57,50,41,26,90,72,51,42,79,44,67,36,66,79,69,54,69,80,78,51,84,70,45,53,47,80,41,67,64,66,53,75,82,84,42,42,56,63,50,38,55,72,35,86,66,41,81,48,76,69,55,64,80,42,77,44,55,80,59,67,63,76,51,54,31,18,65,53,53,10,27,54,41,31,56,65,34,72,52,48,63,79,75,38,54,76,82,52,31,39,45,64,34,91,49,69,80,48,46,44,55,55,52,58,49,44,74,75,35,54,70,61,41,51,53,24,9,49,44,21,18,54,49,29,70,74,64,63,37,68,69,53,51,51,50,49,51,52,51,53,47,42,75,77,77,102

Sequence (214 aa):
MHKIGGGTLARNLVERLAGVFAASPCRSLRDISIRLEPEEQILLATKQKVIEQAVTWRASQLYRVACVRKLLKFNPIIHGDAGWTKHLHGGAQLLPELNYYDELPQFYCQCAINFNTTSLQMKNGMNQRVFDVPACGGFLLTDYRAQLEEAFQIGREVICYHHVEEIEELVGYYLKHESDRQKIARAAHERVVRDHTYAHRLNRLVTTMRQLYG